Protein AF-A0A8J9STV0-F1 (afdb_monomer)

Radius of gyration: 32.81 Å; Cα contacts (8 Å, |Δi|>4): 288; chains: 1; bounding box: 83×74×105 Å

Organism: Phaeodactylum tricornutum (NCBI:txid2850)

Sequence (242 aa):
MVLWWWSVWAGTLVVDGARWILTLDAYDEECFLLRTPTTHSSRRRNPPQLVLTGDYGLIDDVSADPLLLYVTQGSDERVIYQTRGRPSDTFRLPVQLKEQYWLCIQNSSHGPEDHHLEEPEHEDGRTRRVGLAYRLEYDHNQHDNDDDDDNNNNHHRLPQEVQSHADEWRTQSGDIHDQFRNLQSHHEYLKVRESNHRALAEHNFSAVLIWTLAEAGVVLTVACAQILYLRRFLERQNSRMY

InterPro domains:
  IPR009038 GOLD domain [PF01105] (51-235)
  IPR009038 GOLD domain [SM01190] (19-235)
  IPR015720 Transmembrane emp24 domain-containing protein [PTHR22811] (16-234)

pLDDT: mean 80.66, std 15.7, range [37.66, 97.75]

Secondary structure (DSSP, 8-state):
-----------------EEEEEEEPTT-EEEEEEE--SS-S---SSPPPEEEEEEEEE-SSS--TTEEEEEEETTTTEEEEEEES-SEEEEEEEE-TT-EEEEEEEESS--TT-TTS-----TT---EEEEEEEEEEE-TTS----------TTS----HHHHHHHHHHHHHHHHHHHHHHHHHHHHHHHHHHHHHHHHHHHHHHHHHHHHHHHHHHHHHHHHHHHHHHHHHHHHHHHTT--

Structure (mmCIF, N/CA/C/O backbone):
data_AF-A0A8J9STV0-F1
#
_entry.id   AF-A0A8J9STV0-F1
#
loop_
_atom_site.group_PDB
_atom_site.id
_atom_site.type_symbol
_atom_site.label_atom_id
_atom_site.label_alt_id
_atom_site.label_comp_id
_atom_site.label_asym_id
_atom_site.label_entity_id
_atom_site.label_seq_id
_atom_site.pdbx_PDB_ins_code
_atom_site.Cartn_x
_atom_site.Cartn_y
_atom_site.Cartn_z
_atom_site.occupancy
_atom_site.B_iso_or_equiv
_atom_site.auth_seq_id
_atom_site.auth_comp_id
_atom_site.auth_asym_id
_atom_site.auth_atom_id
_atom_site.pdbx_PDB_model_num
ATOM 1 N N . MET A 1 1 ? -7.351 45.890 -29.749 1.00 37.72 1 MET A N 1
ATOM 2 C CA . MET A 1 1 ? -7.223 45.177 -28.460 1.00 37.72 1 MET A CA 1
ATOM 3 C C . MET A 1 1 ? -7.091 43.698 -28.769 1.00 37.72 1 MET A C 1
ATOM 5 O O . MET A 1 1 ? -8.071 43.091 -29.171 1.00 37.72 1 MET A O 1
ATOM 9 N N . VAL A 1 2 ? -5.874 43.159 -28.699 1.00 37.84 2 VAL A N 1
ATOM 10 C CA . VAL A 1 2 ? -5.585 41.741 -28.964 1.00 37.84 2 VAL A CA 1
ATOM 11 C C . VAL A 1 2 ? -5.320 41.093 -27.611 1.00 37.84 2 VAL A C 1
ATOM 13 O O . VAL A 1 2 ? -4.316 41.396 -26.972 1.00 37.84 2 VAL A O 1
ATOM 16 N N . LEU A 1 3 ? -6.264 40.280 -27.142 1.00 37.66 3 LEU A N 1
ATOM 17 C CA . LEU A 1 3 ? -6.127 39.495 -25.918 1.00 37.66 3 LEU A CA 1
ATOM 18 C C . LEU A 1 3 ? -5.347 38.223 -26.256 1.00 37.66 3 LEU A C 1
ATOM 20 O O . LEU A 1 3 ? -5.840 37.361 -26.979 1.00 37.66 3 LEU A O 1
ATOM 24 N N . TRP A 1 4 ? -4.119 38.130 -25.754 1.00 45.69 4 TRP A N 1
ATOM 25 C CA . TRP A 1 4 ? -3.310 36.918 -25.813 1.00 45.69 4 TRP A CA 1
ATOM 26 C C . TRP A 1 4 ? -3.785 35.949 -24.730 1.00 45.69 4 TRP A C 1
ATOM 28 O O . TRP A 1 4 ? -3.585 36.193 -23.541 1.00 45.69 4 TRP A O 1
ATOM 38 N N . TRP A 1 5 ? -4.412 34.849 -25.139 1.00 47.12 5 TRP A N 1
ATOM 39 C CA . TRP A 1 5 ? -4.598 33.682 -24.283 1.00 47.12 5 TRP A CA 1
ATOM 40 C C . TRP A 1 5 ? -3.243 33.001 -24.084 1.00 47.12 5 TRP A C 1
ATOM 42 O O . TRP A 1 5 ? -2.645 32.503 -25.035 1.00 47.12 5 TRP A O 1
ATOM 52 N N . TRP A 1 6 ? -2.750 32.998 -22.850 1.00 47.16 6 TRP A N 1
ATOM 53 C CA . TRP A 1 6 ? -1.624 32.158 -22.463 1.00 47.16 6 TRP A CA 1
ATOM 54 C C . TRP A 1 6 ? -2.140 30.741 -22.236 1.00 47.16 6 TRP A C 1
ATOM 56 O O . TRP A 1 6 ? -2.863 30.472 -21.279 1.00 47.16 6 TRP A O 1
ATOM 66 N N . SER A 1 7 ? -1.771 29.838 -23.137 1.00 46.44 7 SER A N 1
ATOM 67 C CA . SER A 1 7 ? -1.935 28.401 -22.963 1.00 46.44 7 SER A CA 1
ATOM 68 C C . SER A 1 7 ? -1.075 27.953 -21.782 1.00 46.44 7 SER A C 1
ATOM 70 O O . SER A 1 7 ? 0.154 27.964 -21.857 1.00 46.44 7 SER A O 1
ATOM 72 N N . VAL A 1 8 ? -1.720 27.570 -20.681 1.00 49.31 8 VAL A N 1
ATOM 73 C CA . VAL A 1 8 ? -1.070 26.846 -19.588 1.00 49.31 8 VAL A CA 1
ATOM 74 C C . VAL A 1 8 ? -0.641 25.496 -20.151 1.00 49.31 8 VAL A C 1
ATOM 76 O O . VAL A 1 8 ? -1.477 24.665 -20.504 1.00 49.31 8 VAL A O 1
ATOM 79 N N . TRP A 1 9 ? 0.669 25.294 -20.278 1.00 46.44 9 TRP A N 1
ATOM 80 C CA . TRP A 1 9 ? 1.240 23.978 -20.517 1.00 46.44 9 TRP A CA 1
ATOM 81 C C . TRP A 1 9 ? 0.894 23.103 -19.313 1.00 46.44 9 TRP A C 1
ATOM 83 O O . TRP A 1 9 ? 1.463 23.264 -18.234 1.00 46.44 9 TRP A O 1
ATOM 93 N N . ALA A 1 10 ? -0.069 22.199 -19.489 1.00 41.50 10 ALA A N 1
ATOM 94 C CA . ALA A 1 10 ? -0.252 21.074 -18.592 1.00 41.50 10 ALA A CA 1
ATOM 95 C C . ALA A 1 10 ? 1.004 20.208 -18.718 1.00 41.50 10 ALA A C 1
ATOM 97 O O . ALA A 1 10 ? 1.141 19.422 -19.654 1.00 41.50 10 ALA A O 1
ATOM 98 N N . GLY A 1 11 ? 1.965 20.429 -17.822 1.00 39.66 11 GLY A N 1
ATOM 99 C CA . GLY A 1 11 ? 3.086 19.524 -17.653 1.00 39.66 11 GLY A CA 1
ATOM 100 C C . GLY A 1 11 ? 2.515 18.152 -17.338 1.00 39.66 11 GLY A C 1
ATOM 101 O O . GLY A 1 11 ? 1.838 17.979 -16.325 1.00 39.66 11 GLY A O 1
ATOM 102 N N . THR A 1 12 ? 2.736 17.197 -18.236 1.00 39.62 12 THR A N 1
ATOM 103 C CA . THR A 1 12 ? 2.463 15.789 -17.989 1.00 39.62 12 THR A CA 1
ATOM 104 C C . THR A 1 12 ? 3.243 15.414 -16.737 1.00 39.62 12 THR A C 1
ATOM 106 O O . THR A 1 12 ? 4.471 15.347 -16.767 1.00 39.62 12 THR A O 1
ATOM 109 N N . LEU A 1 13 ? 2.543 15.249 -15.614 1.00 38.69 13 LEU A N 1
ATOM 110 C CA . LEU A 1 13 ? 3.106 14.622 -14.428 1.00 38.69 13 LEU A CA 1
ATOM 111 C C . LEU A 1 13 ? 3.565 13.236 -14.873 1.00 38.69 13 LEU A C 1
ATOM 113 O O . LEU A 1 13 ? 2.746 12.367 -15.171 1.00 38.69 13 LEU A O 1
ATOM 117 N N . VAL A 1 14 ? 4.877 13.060 -15.000 1.00 42.38 14 VAL A N 1
ATOM 118 C CA . VAL A 1 14 ? 5.476 11.740 -15.155 1.00 42.38 14 VAL A CA 1
ATOM 119 C C . VAL A 1 14 ? 5.191 11.031 -13.837 1.00 42.38 14 VAL A C 1
ATOM 121 O O . VAL A 1 14 ? 5.769 11.369 -12.807 1.00 42.38 14 VAL A O 1
ATOM 124 N N . VAL A 1 15 ? 4.203 10.136 -13.849 1.00 49.69 15 VAL A N 1
ATOM 125 C CA . VAL A 1 15 ? 3.860 9.312 -12.691 1.00 49.69 15 VAL A CA 1
ATOM 126 C C . VAL A 1 15 ? 5.010 8.337 -12.501 1.00 49.69 15 VAL A C 1
ATOM 128 O O . VAL A 1 15 ? 5.152 7.353 -13.222 1.00 49.69 15 VAL A O 1
ATOM 131 N N . ASP A 1 16 ? 5.870 8.677 -11.555 1.00 63.25 16 ASP A N 1
ATOM 132 C CA . ASP A 1 16 ? 7.066 7.939 -11.192 1.00 63.25 16 ASP A CA 1
ATOM 133 C C . ASP A 1 16 ? 6.642 6.741 -10.305 1.00 63.25 16 ASP A C 1
ATOM 135 O O . ASP A 1 16 ? 6.993 6.673 -9.139 1.00 63.25 16 ASP A O 1
ATOM 139 N N . GLY A 1 17 ? 5.807 5.826 -10.810 1.00 75.31 17 GLY A N 1
ATOM 140 C CA . GLY A 1 17 ? 5.300 4.652 -10.070 1.00 75.31 17 GLY A CA 1
ATOM 141 C C . GLY A 1 17 ? 3.877 4.764 -9.522 1.00 75.31 17 GLY A C 1
ATOM 142 O O . GLY A 1 17 ? 3.342 5.856 -9.334 1.00 75.31 17 GLY A O 1
ATOM 143 N N . ALA A 1 18 ? 3.248 3.610 -9.291 1.00 86.12 18 ALA A N 1
ATOM 144 C CA . ALA A 1 18 ? 1.862 3.495 -8.846 1.00 86.12 18 ALA A CA 1
ATOM 145 C C . ALA A 1 18 ? 1.790 2.865 -7.454 1.00 86.12 18 ALA A C 1
ATOM 147 O O . ALA A 1 18 ? 2.572 1.975 -7.119 1.00 86.12 18 ALA A O 1
ATOM 148 N N . ARG A 1 19 ? 0.858 3.356 -6.634 1.00 89.44 19 ARG A N 1
ATOM 149 C CA . ARG A 1 19 ? 0.713 2.965 -5.230 1.00 89.44 19 ARG A CA 1
ATOM 150 C C . ARG A 1 19 ? -0.761 2.807 -4.903 1.00 89.44 19 ARG A C 1
ATOM 152 O O . ARG A 1 19 ? -1.558 3.688 -5.219 1.00 89.44 19 ARG A O 1
ATOM 159 N N . TRP A 1 20 ? -1.096 1.699 -4.263 1.00 90.56 20 TRP A N 1
ATOM 160 C CA . TRP A 1 20 ? -2.460 1.257 -4.028 1.00 90.56 20 TRP A CA 1
ATOM 161 C C . TRP A 1 20 ? -2.617 0.745 -2.601 1.00 90.56 20 TRP A C 1
ATOM 163 O O . TRP A 1 20 ? -1.684 0.203 -2.008 1.00 90.56 20 TRP A O 1
ATOM 173 N N . ILE A 1 21 ? -3.814 0.934 -2.056 1.00 92.06 21 ILE A N 1
ATOM 174 C CA . ILE A 1 21 ? -4.268 0.296 -0.822 1.00 92.06 21 ILE A CA 1
A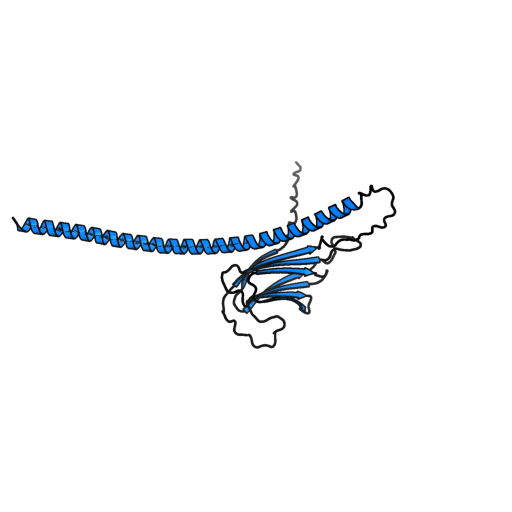TOM 175 C C . ILE A 1 21 ? -5.489 -0.522 -1.217 1.00 92.06 21 ILE A C 1
ATOM 177 O O . ILE A 1 21 ? -6.496 0.050 -1.633 1.00 92.06 21 ILE A O 1
ATOM 181 N N . LEU A 1 22 ? -5.371 -1.838 -1.109 1.00 92.56 22 LEU A N 1
ATOM 182 C CA . LEU A 1 22 ? -6.372 -2.802 -1.548 1.00 92.56 22 LEU A CA 1
ATOM 183 C C . LEU A 1 22 ? -7.002 -3.476 -0.334 1.00 92.56 22 LEU A C 1
ATOM 185 O O . LEU A 1 22 ? -6.354 -3.648 0.700 1.00 92.56 22 LEU A O 1
ATOM 189 N N . THR A 1 23 ? -8.270 -3.839 -0.462 1.00 94.00 23 THR A N 1
ATOM 190 C CA . THR A 1 23 ? -9.031 -4.635 0.506 1.00 94.00 23 THR A CA 1
ATOM 191 C C . THR A 1 23 ? -9.381 -5.943 -0.185 1.00 94.00 23 THR A C 1
ATOM 193 O O . THR A 1 23 ? -10.239 -5.933 -1.058 1.00 94.00 23 THR A O 1
ATOM 196 N N . LEU A 1 24 ? -8.695 -7.026 0.171 1.00 92.62 24 LEU A N 1
ATOM 197 C CA . LEU A 1 24 ? -8.900 -8.345 -0.422 1.00 92.62 24 LEU A CA 1
ATOM 198 C C . LEU A 1 24 ? -9.771 -9.182 0.504 1.00 92.62 24 LEU A C 1
ATOM 200 O O . LEU A 1 24 ? -9.359 -9.487 1.630 1.00 92.62 24 LEU A O 1
ATOM 204 N N . ASP A 1 25 ? -10.956 -9.561 0.041 1.00 91.56 25 ASP A N 1
ATOM 205 C CA . ASP A 1 25 ? -11.796 -10.524 0.749 1.00 91.56 25 ASP A CA 1
ATOM 206 C C . ASP A 1 25 ? -11.212 -11.939 0.651 1.00 91.56 25 ASP A C 1
ATOM 208 O O . ASP A 1 25 ? -10.219 -12.180 -0.036 1.00 91.56 25 ASP A O 1
ATOM 212 N N . ALA A 1 26 ? -11.739 -12.881 1.433 1.00 87.81 26 ALA A N 1
ATOM 213 C CA . ALA A 1 26 ? -11.263 -14.263 1.377 1.00 87.81 26 ALA A CA 1
ATOM 214 C C . ALA A 1 26 ? -11.489 -14.839 -0.031 1.00 87.81 26 ALA A C 1
ATOM 216 O O . ALA A 1 26 ? -12.586 -14.695 -0.569 1.00 87.81 26 ALA A O 1
ATOM 217 N N . TYR A 1 27 ? -10.471 -15.505 -0.585 1.00 86.31 27 TYR A N 1
ATOM 218 C CA . TYR A 1 27 ? -10.430 -16.043 -1.956 1.00 86.31 27 TYR A CA 1
ATOM 219 C C . TYR A 1 27 ? -10.407 -15.005 -3.083 1.00 86.31 27 TYR A C 1
ATOM 221 O O . TYR A 1 27 ? -10.373 -15.389 -4.250 1.00 86.31 27 TYR A O 1
ATOM 229 N N . ASP A 1 28 ? -10.393 -13.715 -2.756 1.00 89.94 28 ASP A N 1
ATOM 230 C CA . ASP A 1 28 ? -10.392 -12.655 -3.756 1.00 89.94 28 ASP A CA 1
ATOM 231 C C . ASP A 1 28 ? -8.980 -12.402 -4.305 1.00 89.94 28 ASP A C 1
ATOM 233 O O . ASP A 1 28 ? -7.976 -12.574 -3.596 1.00 89.94 28 ASP A O 1
ATOM 237 N N . GLU A 1 29 ? -8.905 -11.983 -5.566 1.00 90.94 29 GLU A N 1
ATOM 238 C CA . GLU A 1 29 ? -7.656 -11.609 -6.229 1.00 90.94 29 GLU A CA 1
ATOM 239 C C . GLU A 1 29 ? -7.780 -10.279 -6.969 1.00 90.94 29 GLU A C 1
ATOM 241 O O . GLU A 1 29 ? -8.780 -9.985 -7.618 1.00 90.94 29 GLU A O 1
ATOM 246 N N . GLU A 1 30 ? -6.719 -9.481 -6.900 1.00 93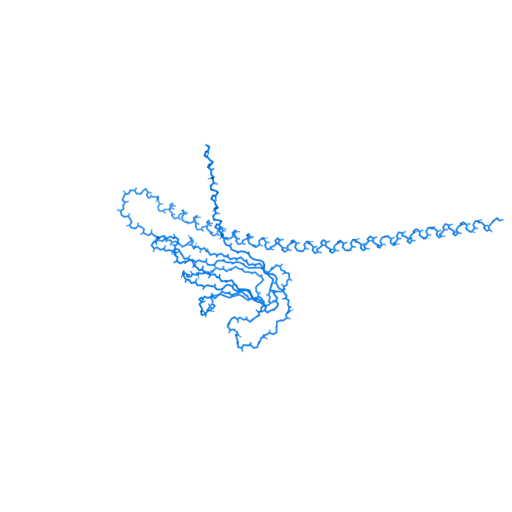.94 30 GLU A N 1
ATOM 247 C CA . GLU A 1 30 ? -6.613 -8.209 -7.604 1.00 93.94 30 GLU A CA 1
ATOM 248 C C . GLU A 1 30 ? -5.380 -8.222 -8.501 1.00 93.94 30 GLU A C 1
ATOM 250 O O . GLU A 1 30 ? -4.255 -8.451 -8.043 1.00 93.94 30 GLU A O 1
ATOM 255 N N . CYS A 1 31 ? -5.587 -7.948 -9.789 1.00 93.38 31 CYS A N 1
ATOM 256 C CA . CYS A 1 31 ? -4.559 -8.040 -10.819 1.00 93.38 31 CYS A CA 1
ATOM 257 C C . CYS A 1 31 ? -4.390 -6.725 -11.582 1.00 93.38 31 CYS A C 1
ATOM 259 O O . CYS A 1 31 ? -5.341 -6.124 -12.083 1.00 93.38 31 CYS A O 1
ATOM 261 N N . PHE A 1 32 ? -3.137 -6.319 -11.761 1.00 93.56 32 PHE A N 1
ATOM 262 C CA . PHE A 1 32 ? -2.750 -5.141 -12.525 1.00 93.56 32 PHE A CA 1
ATOM 263 C C . PHE A 1 32 ? -2.068 -5.556 -13.823 1.00 93.56 32 PHE A C 1
ATOM 265 O O . PHE A 1 32 ? -1.078 -6.284 -13.808 1.00 93.56 32 PHE A O 1
ATOM 272 N N .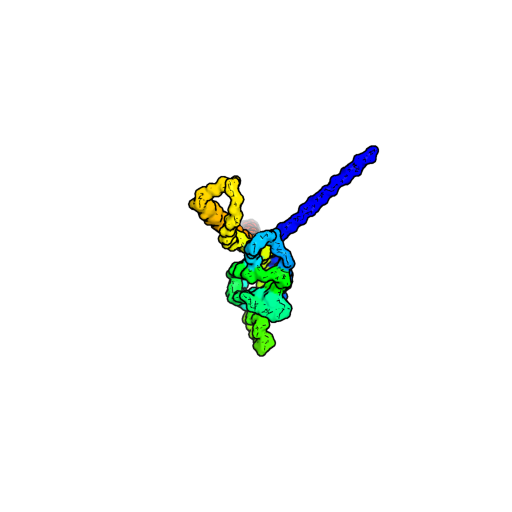 LEU A 1 33 ? -2.558 -5.033 -14.948 1.00 92.94 33 LEU A N 1
ATOM 273 C CA . LEU A 1 33 ? -1.909 -5.195 -16.246 1.00 92.94 33 LEU A CA 1
ATOM 274 C C . LEU A 1 33 ? -0.826 -4.129 -16.434 1.00 92.94 33 LEU A C 1
ATOM 276 O O . LEU A 1 33 ? -1.120 -2.939 -16.575 1.00 92.94 33 LEU A O 1
ATOM 280 N N . LEU A 1 34 ? 0.426 -4.563 -16.520 1.00 91.81 34 LEU A N 1
ATOM 281 C CA . LEU A 1 34 ? 1.565 -3.726 -16.867 1.00 91.81 34 LEU A CA 1
ATOM 282 C C . LEU A 1 34 ? 1.940 -3.949 -18.328 1.00 91.81 34 LEU A C 1
ATOM 284 O O . LEU A 1 34 ? 2.182 -5.071 -18.767 1.00 91.81 34 LEU A O 1
ATOM 288 N N . ARG A 1 35 ? 2.029 -2.859 -19.090 1.00 90.88 35 ARG A N 1
ATOM 289 C CA . ARG A 1 35 ? 2.534 -2.882 -20.466 1.00 90.88 35 ARG A CA 1
ATOM 290 C C . ARG A 1 35 ? 3.882 -2.196 -20.504 1.00 90.88 35 ARG A C 1
ATOM 292 O O . ARG A 1 35 ? 3.981 -1.026 -20.130 1.00 90.88 35 ARG A O 1
ATOM 299 N N . THR A 1 36 ? 4.909 -2.907 -20.955 1.00 89.69 36 THR A N 1
ATOM 300 C CA . THR A 1 36 ? 6.237 -2.311 -21.070 1.00 89.69 36 THR A CA 1
ATOM 301 C C . THR A 1 36 ? 6.321 -1.411 -22.306 1.00 89.69 36 THR A C 1
ATOM 303 O O . THR A 1 36 ? 5.630 -1.640 -23.307 1.00 89.69 36 THR A O 1
ATOM 306 N N . PRO A 1 37 ? 7.133 -0.340 -22.257 1.00 86.19 37 PRO A N 1
ATOM 307 C CA . PRO A 1 37 ? 7.288 0.563 -23.385 1.00 86.19 37 PRO A CA 1
ATOM 308 C C . PRO A 1 37 ? 7.811 -0.178 -24.620 1.00 86.19 37 PRO A C 1
ATOM 310 O O . PRO A 1 37 ? 8.607 -1.114 -24.541 1.00 86.19 37 PRO A O 1
ATOM 313 N N . THR A 1 38 ? 7.367 0.261 -25.797 1.00 81.88 38 THR A N 1
ATOM 314 C CA . THR A 1 38 ? 7.743 -0.366 -27.072 1.00 81.88 38 THR A CA 1
ATOM 315 C C . THR A 1 38 ? 9.107 0.077 -27.586 1.00 81.88 38 THR A C 1
ATOM 317 O O . THR A 1 38 ? 9.685 -0.570 -28.461 1.00 81.88 38 THR A O 1
ATOM 320 N N . THR A 1 39 ? 9.592 1.213 -27.094 1.00 75.88 39 THR A N 1
ATOM 321 C CA . THR A 1 39 ? 10.840 1.841 -27.513 1.00 75.88 39 THR A CA 1
ATOM 322 C C . THR A 1 39 ? 11.711 2.078 -26.303 1.00 75.88 39 THR A C 1
ATOM 324 O O . THR A 1 39 ? 11.244 2.601 -25.291 1.00 75.88 39 THR A O 1
ATOM 327 N N . HIS A 1 40 ? 12.987 1.755 -26.451 1.00 72.25 40 HIS A N 1
ATOM 328 C CA . HIS A 1 40 ? 13.984 2.139 -25.478 1.00 72.25 40 HIS A CA 1
ATOM 329 C C . HIS A 1 40 ? 14.126 3.672 -25.471 1.00 72.25 40 HIS A C 1
ATOM 331 O O . HIS A 1 40 ? 14.167 4.291 -26.536 1.00 72.25 40 HIS A O 1
ATOM 337 N N . SER A 1 41 ? 14.162 4.298 -24.291 1.00 65.94 41 SER A N 1
ATOM 338 C CA . SER A 1 41 ? 14.297 5.763 -24.183 1.00 65.94 41 SER A CA 1
ATOM 339 C C . SER A 1 41 ? 15.673 6.253 -24.655 1.00 65.94 41 SER A C 1
ATOM 341 O O . SER A 1 41 ? 15.807 7.362 -25.167 1.00 65.94 41 SER A O 1
ATOM 343 N N . SER A 1 42 ? 16.690 5.402 -24.519 1.00 61.75 42 SER A N 1
ATOM 344 C CA . SER A 1 42 ? 18.070 5.664 -24.921 1.00 61.75 42 SER A CA 1
ATOM 345 C C . SER A 1 42 ? 18.390 5.052 -26.287 1.00 61.75 42 SER A C 1
ATOM 347 O O . SER A 1 42 ? 18.090 3.885 -26.536 1.00 61.75 42 SER A O 1
ATOM 349 N N . ARG A 1 43 ? 19.055 5.832 -27.147 1.00 62.22 43 ARG A N 1
ATOM 350 C CA . ARG A 1 43 ? 19.604 5.413 -28.449 1.00 62.22 43 ARG A CA 1
ATOM 351 C C . ARG A 1 43 ? 21.057 4.920 -28.320 1.00 62.22 43 ARG A C 1
ATOM 353 O O . ARG A 1 43 ? 21.858 5.147 -29.223 1.00 62.22 43 ARG A O 1
ATOM 360 N N . ARG A 1 44 ? 21.413 4.334 -27.173 1.00 65.06 44 ARG A N 1
ATOM 361 C CA . ARG A 1 44 ? 22.742 3.754 -26.923 1.00 65.06 44 ARG A CA 1
ATOM 362 C C . ARG A 1 44 ? 22.916 2.413 -27.630 1.00 65.06 44 ARG A C 1
ATOM 364 O O . ARG A 1 44 ? 21.936 1.754 -27.978 1.00 65.06 44 ARG A O 1
ATOM 371 N N . ARG A 1 45 ? 24.182 2.033 -27.838 1.00 60.16 45 ARG A N 1
ATOM 372 C CA . ARG A 1 45 ? 24.586 0.745 -28.420 1.00 60.16 45 ARG A CA 1
ATOM 373 C C . ARG A 1 45 ? 24.181 -0.424 -27.510 1.00 60.16 45 ARG A C 1
ATOM 375 O O . ARG A 1 45 ? 23.694 -1.422 -28.032 1.00 60.16 45 ARG A O 1
ATOM 382 N N . ASN A 1 46 ? 24.277 -0.239 -26.191 1.00 66.31 46 ASN A N 1
ATOM 383 C CA . ASN A 1 46 ? 23.702 -1.113 -25.172 1.00 66.31 46 ASN A CA 1
ATOM 384 C C . ASN A 1 46 ? 22.571 -0.375 -24.432 1.00 66.31 46 ASN A C 1
ATOM 386 O O . ASN A 1 46 ? 22.812 0.610 -23.736 1.00 66.31 46 ASN A O 1
ATOM 390 N N . PRO A 1 47 ? 21.303 -0.761 -24.640 1.00 70.38 47 PRO A N 1
ATOM 391 C CA . PRO A 1 47 ? 20.199 -0.206 -23.871 1.00 70.38 47 PRO A CA 1
ATOM 392 C C . PRO A 1 47 ? 20.175 -0.789 -22.441 1.00 70.38 47 PRO A C 1
ATOM 394 O O . PRO A 1 47 ? 20.253 -2.013 -22.314 1.00 70.38 47 PRO A O 1
ATOM 397 N N . PRO A 1 48 ? 20.024 0.025 -21.374 1.00 76.12 48 PRO A N 1
ATOM 398 C CA . PRO A 1 48 ? 19.800 -0.477 -20.019 1.00 76.12 48 PRO A CA 1
ATOM 399 C C . PRO A 1 48 ? 18.591 -1.416 -19.930 1.00 76.12 48 PRO A C 1
ATOM 401 O O . PRO A 1 48 ? 17.569 -1.232 -20.596 1.00 76.12 48 PRO A O 1
ATOM 404 N N . GLN A 1 49 ? 18.702 -2.435 -19.080 1.00 83.88 49 GLN A N 1
ATOM 405 C CA . GLN A 1 49 ? 17.631 -3.400 -18.871 1.00 83.88 49 GLN A CA 1
ATOM 406 C C . GLN A 1 49 ? 16.448 -2.743 -18.155 1.00 83.88 49 GLN A C 1
ATOM 408 O O . GLN A 1 49 ? 16.629 -1.961 -17.230 1.00 83.88 49 GLN A O 1
ATOM 413 N N . LEU A 1 50 ? 15.219 -3.053 -18.565 1.00 88.00 50 LEU A N 1
ATOM 414 C CA . LEU A 1 50 ? 14.032 -2.593 -17.851 1.00 88.00 50 LEU A CA 1
ATOM 415 C C . LEU A 1 50 ? 13.778 -3.512 -16.650 1.00 88.00 50 LEU A C 1
ATOM 417 O O . LEU A 1 50 ? 13.792 -4.735 -16.789 1.00 88.00 50 LEU A O 1
ATOM 421 N N . VAL A 1 51 ? 13.537 -2.932 -15.481 1.00 90.00 51 VAL A N 1
ATOM 422 C CA . VAL A 1 51 ? 13.314 -3.644 -14.222 1.00 90.00 51 VAL A CA 1
ATOM 423 C C . VAL A 1 51 ? 11.984 -3.197 -13.624 1.00 90.00 51 VAL A C 1
ATOM 425 O O . VAL A 1 51 ? 11.681 -2.008 -13.512 1.00 90.00 51 VAL A O 1
ATOM 428 N N . LEU A 1 52 ? 11.168 -4.179 -13.257 1.00 92.44 52 LEU A N 1
ATOM 429 C CA . LEU A 1 52 ? 9.976 -4.001 -12.448 1.00 92.44 52 LEU A CA 1
ATOM 430 C C . LEU A 1 52 ? 10.378 -4.141 -10.981 1.00 92.44 52 LEU A C 1
ATOM 432 O O . LEU A 1 52 ? 10.766 -5.223 -10.537 1.00 92.44 52 LEU A O 1
ATOM 436 N N . THR A 1 53 ? 10.267 -3.048 -10.240 1.00 91.50 53 THR A N 1
ATOM 437 C CA . THR A 1 53 ? 10.507 -3.013 -8.797 1.00 91.50 53 THR A CA 1
ATOM 438 C C . THR A 1 53 ? 9.188 -2.764 -8.094 1.00 91.50 53 THR A C 1
ATOM 440 O O . THR A 1 53 ? 8.403 -1.920 -8.525 1.00 91.50 53 THR A O 1
ATOM 443 N N . GLY A 1 54 ? 8.938 -3.464 -7.000 1.00 91.31 54 GLY A N 1
ATOM 444 C CA . GLY A 1 54 ? 7.772 -3.204 -6.179 1.00 91.31 54 GLY A CA 1
ATOM 445 C C . GLY A 1 54 ? 7.940 -3.699 -4.761 1.00 91.31 54 GLY A C 1
ATOM 446 O O . GLY A 1 54 ? 8.815 -4.508 -4.454 1.00 91.31 54 GLY A O 1
ATOM 447 N N . ASP A 1 55 ? 7.090 -3.184 -3.897 1.00 92.38 55 ASP A N 1
ATOM 448 C CA . ASP A 1 55 ? 7.005 -3.549 -2.501 1.00 92.38 55 ASP A CA 1
ATOM 449 C C . ASP A 1 55 ? 5.537 -3.715 -2.115 1.00 92.38 55 ASP A C 1
ATOM 451 O O . ASP A 1 55 ? 4.641 -3.068 -2.667 1.00 92.38 55 ASP A O 1
ATOM 455 N N . TYR A 1 56 ? 5.280 -4.643 -1.201 1.00 92.81 56 TYR A N 1
ATOM 456 C CA . TYR A 1 56 ? 3.955 -4.822 -0.635 1.00 92.81 56 TYR A CA 1
ATOM 457 C C . TYR A 1 56 ? 4.045 -5.045 0.867 1.00 92.81 56 TYR A C 1
ATOM 459 O O . TYR A 1 56 ? 5.055 -5.521 1.393 1.00 92.81 56 TYR A O 1
ATOM 467 N N . GLY A 1 57 ? 2.972 -4.694 1.566 1.00 91.75 57 GLY A N 1
ATOM 468 C CA . GLY A 1 57 ? 2.890 -4.845 3.009 1.00 91.75 57 GLY A CA 1
ATOM 469 C C . GLY A 1 57 ? 1.457 -4.916 3.506 1.00 91.75 57 GLY A C 1
ATOM 470 O O . GLY A 1 57 ? 0.600 -4.129 3.102 1.00 91.75 57 GLY A O 1
ATOM 471 N N . LEU A 1 58 ? 1.205 -5.852 4.411 1.00 92.00 58 LEU A N 1
ATOM 472 C CA . LEU A 1 58 ? -0.050 -5.976 5.129 1.00 92.00 58 LEU A CA 1
ATOM 473 C C . LEU A 1 58 ? -0.216 -4.780 6.078 1.00 92.00 58 LEU A C 1
ATOM 475 O O . LEU A 1 58 ? 0.685 -4.439 6.847 1.00 92.00 58 LEU A O 1
ATOM 479 N N . ILE A 1 59 ? -1.369 -4.123 5.994 1.00 90.75 59 ILE A N 1
ATOM 480 C CA . ILE A 1 59 ? -1.698 -2.935 6.793 1.00 90.75 59 ILE A CA 1
ATOM 481 C C . ILE A 1 59 ? -2.378 -3.336 8.103 1.00 90.75 59 ILE A C 1
ATOM 483 O O . ILE A 1 59 ? -2.206 -2.656 9.113 1.00 90.75 59 ILE A O 1
ATOM 487 N N . ASP A 1 60 ? -3.147 -4.421 8.088 1.00 87.12 60 ASP A N 1
ATOM 488 C CA . ASP A 1 60 ? -3.855 -4.915 9.265 1.00 87.12 60 ASP A CA 1
ATOM 489 C C . ASP A 1 60 ? -2.990 -5.910 10.058 1.00 87.12 60 ASP A C 1
ATOM 491 O O . ASP A 1 60 ? -2.146 -6.604 9.497 1.00 87.12 60 ASP A O 1
ATOM 495 N N . ASP A 1 61 ? -3.244 -6.050 11.361 1.00 83.06 61 ASP A N 1
ATOM 496 C CA . ASP A 1 61 ? -2.554 -7.014 12.240 1.00 83.06 61 ASP A CA 1
ATOM 497 C C . ASP A 1 61 ? -3.112 -8.454 12.104 1.00 83.06 61 ASP A C 1
ATOM 499 O O . ASP A 1 61 ? -3.266 -9.191 13.081 1.00 83.06 61 ASP A O 1
ATOM 503 N N . VAL A 1 62 ? -3.476 -8.856 10.885 1.00 86.19 62 VAL A N 1
ATOM 504 C CA . VAL A 1 62 ? -3.960 -10.211 10.568 1.00 86.19 62 VAL A CA 1
ATOM 505 C C . VAL A 1 62 ? -2.771 -11.098 10.173 1.00 86.19 62 VAL A C 1
ATOM 507 O O . VAL A 1 62 ? -1.708 -10.598 9.815 1.00 86.19 62 VAL A O 1
ATOM 510 N N . SER A 1 63 ? -2.917 -12.425 10.254 1.00 88.12 63 SER A N 1
ATOM 511 C CA . SER A 1 63 ? -1.900 -13.338 9.720 1.00 88.12 63 SER A CA 1
ATOM 512 C C . SER A 1 63 ? -1.688 -13.092 8.226 1.00 88.12 63 SER A C 1
ATOM 514 O O . SER A 1 63 ? -2.647 -12.876 7.480 1.00 88.12 63 SER A O 1
ATOM 516 N N . ALA A 1 64 ? -0.433 -13.146 7.787 1.00 87.19 64 ALA A N 1
ATOM 517 C CA . ALA A 1 64 ? -0.090 -13.013 6.380 1.00 87.19 64 ALA A CA 1
ATOM 518 C C . ALA A 1 64 ? -0.479 -14.244 5.564 1.00 87.19 64 ALA A C 1
ATOM 520 O O . ALA A 1 64 ? -0.720 -14.106 4.379 1.00 87.19 64 ALA A O 1
ATOM 521 N N . ASP A 1 65 ? -0.563 -15.429 6.160 1.00 87.75 65 ASP A N 1
ATOM 522 C CA . ASP A 1 65 ? -1.007 -16.635 5.458 1.00 87.75 65 ASP A CA 1
ATOM 523 C C . ASP A 1 65 ? -2.529 -16.598 5.233 1.00 87.75 65 ASP A C 1
ATOM 525 O O . ASP A 1 65 ? -3.231 -16.257 6.187 1.00 87.75 65 ASP A O 1
ATOM 529 N N . PRO A 1 66 ? -3.081 -16.933 4.046 1.00 86.88 66 PRO A N 1
ATOM 530 C CA . PRO A 1 66 ? -2.415 -17.343 2.809 1.00 86.88 66 PRO A CA 1
ATOM 531 C C . PRO A 1 66 ? -2.366 -16.207 1.762 1.00 86.88 66 PRO A C 1
ATOM 533 O O . PRO A 1 66 ? -3.003 -16.280 0.720 1.00 86.88 66 PRO A O 1
ATOM 536 N N . LEU A 1 67 ? -1.639 -15.122 2.021 1.00 90.44 67 LEU A N 1
ATOM 537 C CA . LEU A 1 67 ? -1.418 -14.063 1.034 1.00 90.44 67 LEU A CA 1
ATOM 538 C C . LEU A 1 67 ? -0.408 -14.546 -0.012 1.00 90.44 67 LEU A C 1
ATOM 540 O O . LEU A 1 67 ? 0.709 -14.956 0.328 1.00 90.44 67 LEU A O 1
ATOM 544 N N . LEU A 1 68 ? -0.798 -14.465 -1.279 1.00 91.50 68 LEU A N 1
ATOM 545 C CA . LEU A 1 68 ? 0.019 -14.816 -2.430 1.00 91.50 68 LEU A CA 1
ATOM 546 C C . LEU A 1 68 ? 0.190 -13.577 -3.310 1.00 91.50 68 LEU A C 1
ATOM 548 O O . LEU A 1 68 ? -0.785 -12.947 -3.706 1.00 91.50 68 LEU A O 1
ATOM 552 N N . LEU A 1 69 ? 1.431 -13.246 -3.654 1.00 93.50 69 LEU A N 1
ATOM 553 C CA . LEU A 1 69 ? 1.727 -12.271 -4.700 1.00 93.50 69 LEU A CA 1
ATOM 554 C C . LEU A 1 69 ? 2.523 -12.957 -5.796 1.00 93.50 69 LEU A C 1
ATOM 556 O O . LEU A 1 69 ? 3.500 -13.653 -5.517 1.00 93.50 69 LEU A O 1
ATOM 560 N N . TYR A 1 70 ? 2.108 -12.760 -7.040 1.00 93.25 70 TYR A N 1
ATOM 561 C CA . TYR A 1 70 ? 2.758 -13.363 -8.189 1.00 93.25 70 TYR A CA 1
ATOM 562 C C . TYR A 1 70 ? 2.777 -12.421 -9.389 1.00 93.25 70 TYR A C 1
ATOM 564 O O . TYR A 1 70 ? 1.951 -11.518 -9.528 1.00 93.25 70 TYR A O 1
ATOM 572 N N . VAL A 1 71 ? 3.769 -12.624 -10.253 1.00 94.38 71 VAL A N 1
ATOM 573 C CA . VAL A 1 71 ? 3.904 -11.905 -11.518 1.00 94.38 71 VAL A CA 1
ATOM 574 C C . VAL A 1 71 ? 3.944 -12.917 -12.645 1.00 94.38 71 VAL A C 1
ATOM 576 O O . VAL A 1 71 ? 4.746 -13.854 -12.596 1.00 94.38 71 VAL A O 1
ATOM 579 N N . THR A 1 72 ? 3.115 -12.719 -13.667 1.00 93.19 72 THR A N 1
ATOM 580 C CA . THR A 1 72 ? 3.105 -13.549 -14.876 1.00 93.19 72 THR A CA 1
ATOM 581 C C . THR A 1 72 ? 3.536 -12.751 -16.100 1.00 93.19 72 THR A C 1
ATOM 583 O O . THR A 1 72 ? 3.404 -11.526 -16.151 1.00 93.19 72 THR A O 1
ATOM 586 N N . GLN A 1 73 ? 4.099 -13.451 -17.083 1.00 93.31 73 GLN A N 1
ATOM 587 C CA . GLN A 1 73 ? 4.588 -12.886 -18.335 1.00 93.31 73 GLN A CA 1
ATOM 588 C C . GLN A 1 73 ? 3.739 -13.355 -19.523 1.00 93.31 73 GLN A C 1
ATOM 590 O O . GLN A 1 73 ? 3.529 -14.553 -19.712 1.00 93.31 73 GLN A O 1
ATOM 595 N N . GLY A 1 74 ? 3.370 -12.409 -20.388 1.00 86.06 74 GLY A N 1
ATOM 596 C CA . GLY A 1 74 ? 2.788 -12.675 -21.703 1.00 86.06 74 GLY A CA 1
ATOM 597 C C . GLY A 1 74 ? 1.301 -13.038 -21.679 1.00 86.06 74 GLY A C 1
ATOM 598 O O . GLY A 1 74 ? 0.588 -12.783 -20.713 1.00 86.06 74 GLY A O 1
ATOM 599 N N . SER A 1 75 ? 0.811 -13.582 -22.797 1.00 77.44 75 SER A N 1
ATOM 600 C CA . SER A 1 75 ? -0.529 -14.191 -22.907 1.00 77.44 75 SER A CA 1
ATOM 601 C C . SER A 1 75 ? -0.612 -15.573 -22.275 1.00 77.44 75 SER A C 1
ATOM 603 O O . SER A 1 75 ? -1.696 -16.014 -21.921 1.00 77.44 75 SER A O 1
ATOM 605 N N . ASP A 1 76 ? 0.530 -16.246 -22.161 1.00 79.19 76 ASP A N 1
ATOM 606 C CA . ASP A 1 76 ? 0.622 -17.633 -21.708 1.00 79.19 76 ASP A CA 1
ATOM 607 C C . ASP A 1 76 ? 0.682 -17.727 -20.172 1.00 79.19 76 ASP A C 1
ATOM 609 O O . ASP A 1 76 ? 0.919 -18.805 -19.635 1.00 79.19 76 ASP A O 1
ATOM 613 N N . GLU A 1 77 ? 0.527 -16.587 -19.482 1.00 82.75 77 GLU A N 1
ATOM 614 C CA . GLU A 1 77 ? 0.467 -16.444 -18.019 1.00 82.75 77 GLU A CA 1
ATOM 615 C C . GLU A 1 77 ? 1.578 -17.197 -17.278 1.00 82.75 77 GLU A C 1
ATOM 617 O O . GLU A 1 77 ? 1.412 -17.699 -16.168 1.00 82.75 77 GLU A O 1
ATOM 622 N N . ARG A 1 78 ? 2.777 -17.236 -17.867 1.00 89.44 78 ARG A N 1
ATOM 623 C CA . ARG A 1 78 ? 3.916 -17.912 -17.250 1.00 89.44 78 ARG A CA 1
ATOM 624 C C . ARG A 1 78 ? 4.340 -17.167 -15.989 1.00 89.44 78 ARG A C 1
ATOM 626 O O . ARG A 1 78 ? 4.786 -16.023 -16.081 1.00 89.44 78 ARG A O 1
ATOM 633 N N . VAL A 1 79 ? 4.286 -17.830 -14.838 1.00 90.75 79 VAL A N 1
ATOM 634 C CA . VAL A 1 79 ? 4.737 -17.270 -13.558 1.00 90.75 79 VAL A CA 1
ATOM 635 C C . VAL A 1 79 ? 6.251 -17.041 -13.593 1.00 90.75 79 VAL A C 1
ATOM 637 O O . VAL A 1 79 ? 7.034 -17.964 -13.819 1.00 90.75 79 VAL A O 1
ATOM 640 N N . ILE A 1 80 ? 6.671 -15.795 -13.378 1.00 92.31 80 ILE A N 1
ATOM 641 C CA . ILE A 1 80 ? 8.087 -15.398 -13.298 1.00 92.31 80 ILE A CA 1
ATOM 642 C C . ILE A 1 80 ? 8.528 -15.094 -11.866 1.00 92.31 80 ILE A C 1
ATOM 644 O O . ILE A 1 80 ? 9.717 -15.154 -11.559 1.00 92.31 80 ILE A O 1
ATOM 648 N N . TYR A 1 81 ? 7.579 -14.777 -10.988 1.00 92.38 81 TYR A N 1
ATOM 649 C CA . TYR A 1 81 ? 7.824 -14.503 -9.580 1.00 92.38 81 TYR A CA 1
ATOM 650 C C . TYR A 1 81 ? 6.602 -14.894 -8.762 1.00 92.38 81 TYR A C 1
ATOM 652 O O . TYR A 1 81 ? 5.478 -14.649 -9.193 1.00 92.38 81 TYR A O 1
ATOM 660 N N . GLN A 1 82 ? 6.827 -15.475 -7.586 1.00 92.31 82 GLN A N 1
ATOM 661 C CA . GLN A 1 82 ? 5.782 -15.750 -6.609 1.00 92.31 82 GLN A CA 1
ATOM 662 C C . GLN A 1 82 ? 6.338 -15.676 -5.188 1.00 92.31 82 GLN A C 1
ATOM 664 O O . GLN A 1 82 ? 7.483 -16.058 -4.933 1.00 92.31 82 GLN A O 1
ATOM 669 N N . THR A 1 83 ? 5.511 -15.230 -4.255 1.00 91.88 83 THR A N 1
ATOM 670 C CA . THR A 1 83 ? 5.814 -15.179 -2.825 1.00 91.88 83 THR A CA 1
ATOM 671 C C . THR A 1 83 ? 4.555 -15.525 -2.036 1.00 91.88 83 THR A C 1
ATOM 673 O O . THR A 1 83 ? 3.461 -15.092 -2.391 1.00 91.88 83 THR A O 1
ATOM 676 N N . ARG A 1 84 ? 4.701 -16.372 -1.012 1.00 89.81 84 ARG A N 1
ATOM 677 C CA . ARG A 1 84 ? 3.599 -16.966 -0.238 1.00 89.81 84 ARG A CA 1
ATOM 678 C C . ARG A 1 84 ? 3.798 -16.677 1.244 1.00 89.81 84 ARG A C 1
ATOM 680 O O . ARG A 1 84 ? 4.906 -16.865 1.752 1.00 89.81 84 ARG A O 1
ATOM 687 N N . GLY A 1 85 ? 2.738 -16.252 1.928 1.00 86.44 85 GLY A N 1
ATOM 688 C CA . GLY A 1 85 ? 2.703 -16.202 3.392 1.00 86.44 85 GLY A CA 1
ATOM 689 C C . GLY A 1 85 ? 3.581 -15.132 4.036 1.00 86.44 85 GLY A C 1
ATOM 690 O O . GLY A 1 85 ? 3.912 -15.192 5.221 1.00 86.44 85 GLY A O 1
ATOM 691 N N . ARG A 1 86 ? 4.031 -14.149 3.254 1.00 90.88 86 ARG A N 1
ATOM 692 C CA . ARG A 1 86 ? 4.888 -13.068 3.744 1.00 90.88 86 ARG A CA 1
ATOM 693 C C . ARG A 1 86 ? 4.030 -11.837 4.058 1.00 90.88 86 ARG A C 1
ATOM 695 O O . ARG A 1 86 ? 3.262 -11.412 3.201 1.00 90.88 86 ARG A O 1
ATOM 702 N N . PRO A 1 87 ? 4.159 -11.230 5.256 1.00 89.50 87 PRO A N 1
ATOM 703 C CA . PRO A 1 87 ? 3.408 -10.020 5.605 1.00 89.50 87 PRO A CA 1
ATOM 704 C C . PRO A 1 87 ? 3.870 -8.799 4.811 1.00 89.50 87 PRO A C 1
ATOM 706 O O . PRO A 1 87 ? 3.095 -7.876 4.598 1.00 89.50 87 PRO A O 1
ATOM 709 N N . SER A 1 88 ? 5.135 -8.769 4.401 1.00 90.69 88 SER A N 1
ATOM 710 C CA . SER A 1 88 ? 5.711 -7.715 3.574 1.00 90.69 88 SER A CA 1
ATOM 711 C C . SER A 1 88 ? 6.952 -8.239 2.870 1.00 90.69 88 SER A C 1
ATOM 713 O O . SER A 1 88 ? 7.717 -8.986 3.487 1.00 90.69 88 SER A O 1
ATOM 715 N N . ASP A 1 89 ? 7.181 -7.814 1.635 1.00 91.56 89 ASP A N 1
ATOM 716 C CA . ASP A 1 89 ? 8.383 -8.153 0.872 1.00 91.56 89 ASP A CA 1
ATOM 717 C C . ASP A 1 89 ? 8.643 -7.102 -0.221 1.00 91.56 89 ASP A C 1
ATOM 719 O O . ASP A 1 89 ? 7.778 -6.283 -0.548 1.00 91.56 89 ASP A O 1
ATOM 723 N N . THR A 1 90 ? 9.842 -7.125 -0.794 1.00 91.31 90 THR A N 1
ATOM 724 C CA . THR A 1 90 ? 10.228 -6.290 -1.936 1.00 91.31 90 THR A CA 1
ATOM 725 C C . THR A 1 90 ? 10.718 -7.187 -3.062 1.00 91.31 90 THR A C 1
ATOM 727 O O . THR A 1 90 ? 11.537 -8.077 -2.849 1.00 91.31 90 THR A O 1
ATOM 730 N N . PHE A 1 91 ? 10.273 -6.917 -4.285 1.00 91.12 91 PHE A N 1
ATOM 731 C CA . PHE A 1 91 ? 10.686 -7.650 -5.472 1.00 91.12 91 PHE A CA 1
ATOM 732 C C . PHE A 1 91 ? 11.331 -6.727 -6.502 1.00 91.12 91 PHE A C 1
ATOM 734 O O . PHE A 1 91 ? 10.965 -5.561 -6.655 1.00 91.12 91 PHE A O 1
ATOM 741 N N . ARG A 1 92 ? 12.317 -7.272 -7.214 1.00 91.69 92 ARG A N 1
ATOM 742 C CA . ARG A 1 92 ? 12.995 -6.642 -8.348 1.00 91.69 92 ARG A CA 1
ATOM 743 C C . ARG A 1 92 ? 13.158 -7.686 -9.433 1.00 91.69 92 ARG A C 1
ATOM 745 O O . ARG A 1 92 ? 13.806 -8.706 -9.210 1.00 91.69 92 ARG A O 1
ATOM 752 N N . LEU A 1 93 ? 12.530 -7.455 -10.577 1.00 92.50 93 LEU A N 1
ATOM 753 C CA . LEU A 1 93 ? 12.423 -8.438 -11.645 1.00 92.50 93 LEU A CA 1
ATOM 754 C C . LEU A 1 93 ? 12.786 -7.794 -12.981 1.00 92.50 93 LEU A C 1
ATOM 756 O O . LEU A 1 93 ? 12.192 -6.778 -13.344 1.00 92.50 93 LEU A O 1
ATOM 760 N N . PRO A 1 94 ? 13.725 -8.369 -13.744 1.00 91.31 94 PRO A N 1
ATOM 761 C CA . PRO A 1 94 ? 13.975 -7.913 -15.098 1.00 91.31 94 PRO A CA 1
ATOM 762 C C . PRO A 1 94 ? 12.762 -8.181 -15.992 1.00 91.31 94 PRO A C 1
ATOM 764 O O . PRO A 1 94 ? 12.205 -9.279 -15.991 1.00 91.31 94 PRO A O 1
ATOM 767 N N . VAL A 1 95 ? 12.389 -7.198 -16.805 1.00 91.75 95 VAL A N 1
ATOM 768 C CA . VAL A 1 95 ? 11.255 -7.274 -17.730 1.00 91.75 95 VAL A CA 1
ATOM 769 C C . VAL A 1 95 ? 11.674 -6.905 -19.149 1.00 91.75 95 VAL A C 1
ATOM 771 O O . VAL A 1 95 ? 12.604 -6.135 -19.386 1.00 91.75 95 VAL A O 1
ATOM 774 N N . GLN A 1 96 ? 10.992 -7.496 -20.121 1.00 89.06 96 GLN A N 1
ATOM 775 C CA . GLN A 1 96 ? 11.270 -7.327 -21.541 1.00 89.06 96 GLN A CA 1
ATOM 776 C C . GLN A 1 96 ? 10.410 -6.203 -22.125 1.00 89.06 96 GLN A C 1
ATOM 778 O O . GLN A 1 96 ? 9.305 -5.927 -21.658 1.00 89.06 96 GLN A O 1
ATOM 783 N N . LEU A 1 97 ? 10.923 -5.540 -23.160 1.00 88.25 97 LEU A N 1
ATOM 784 C CA . LEU A 1 97 ? 10.189 -4.512 -23.902 1.00 88.25 97 LEU A CA 1
ATOM 785 C C . LEU A 1 97 ? 9.118 -5.145 -24.795 1.00 88.25 97 LEU A C 1
ATOM 787 O O . LEU A 1 97 ? 9.312 -6.250 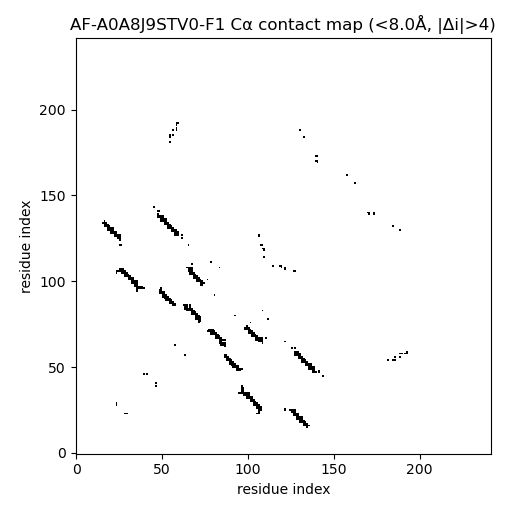-25.290 1.00 88.25 97 LEU A O 1
ATOM 791 N N . LYS A 1 98 ? 8.048 -4.390 -25.082 1.00 88.81 98 LYS A N 1
ATOM 792 C CA . LYS A 1 98 ? 6.903 -4.827 -25.910 1.00 88.81 98 LYS A CA 1
ATOM 793 C C . LYS A 1 98 ? 6.148 -6.043 -25.359 1.00 88.81 98 LYS A C 1
ATOM 795 O O . LYS A 1 98 ? 5.385 -6.657 -26.097 1.00 88.81 98 LYS A O 1
ATOM 800 N N . GLU A 1 99 ? 6.333 -6.346 -24.083 1.00 89.88 99 GLU A N 1
ATOM 801 C CA . GLU A 1 99 ? 5.671 -7.447 -23.398 1.00 89.88 99 GLU A CA 1
ATOM 802 C C . GLU A 1 99 ? 4.627 -6.923 -22.413 1.00 89.88 99 GLU A C 1
ATOM 804 O O . GLU A 1 99 ? 4.641 -5.759 -21.988 1.00 89.88 99 GLU A O 1
ATOM 809 N N . GLN A 1 100 ? 3.698 -7.805 -22.061 1.00 92.44 100 GLN A N 1
ATOM 810 C CA . GLN A 1 100 ? 2.708 -7.557 -21.023 1.00 92.44 100 GLN A CA 1
ATOM 811 C C . GLN A 1 100 ? 2.986 -8.436 -19.809 1.00 92.44 100 GLN A C 1
ATOM 813 O O . GLN A 1 100 ? 3.398 -9.588 -19.946 1.00 92.44 100 GLN A O 1
ATOM 818 N N . TYR A 1 101 ? 2.748 -7.879 -18.630 1.00 93.50 101 TYR A N 1
ATOM 819 C CA . TYR A 1 101 ? 2.916 -8.563 -17.358 1.00 93.50 101 TYR A CA 1
ATOM 820 C C . TYR A 1 101 ? 1.670 -8.360 -16.511 1.00 93.50 101 TYR A C 1
ATOM 822 O O . TYR A 1 101 ? 1.118 -7.259 -16.493 1.00 93.50 101 TYR A O 1
ATOM 830 N N . TRP A 1 102 ? 1.258 -9.395 -15.791 1.00 93.81 102 TRP A N 1
ATOM 831 C CA . TRP A 1 102 ? 0.227 -9.273 -14.767 1.00 93.81 102 TRP A CA 1
ATOM 832 C C . TRP A 1 102 ? 0.880 -9.334 -13.401 1.00 93.81 102 TRP A C 1
ATOM 834 O O . TRP A 1 102 ? 1.636 -10.258 -13.120 1.00 93.81 102 TRP A O 1
ATOM 844 N N . LEU A 1 103 ? 0.610 -8.333 -12.573 1.00 94.38 103 LEU A N 1
ATOM 845 C CA . LEU A 1 103 ? 0.974 -8.318 -11.163 1.00 94.38 103 LEU A CA 1
ATOM 846 C C . LEU A 1 103 ? -0.295 -8.584 -10.372 1.00 94.38 103 LEU A C 1
ATOM 848 O O . LEU A 1 103 ? -1.173 -7.723 -10.338 1.00 94.38 103 LEU A O 1
ATOM 852 N N . CYS A 1 104 ? -0.377 -9.753 -9.760 1.00 93.25 104 CYS A N 1
ATOM 853 C CA . CYS A 1 104 ? -1.556 -10.188 -9.034 1.00 93.25 104 CYS A CA 1
ATOM 854 C C . CYS A 1 104 ? -1.235 -10.372 -7.559 1.00 93.25 104 CYS A C 1
ATOM 856 O O . CYS A 1 104 ? -0.156 -10.846 -7.184 1.00 93.25 104 CYS A O 1
ATOM 858 N N . ILE A 1 105 ? -2.192 -9.987 -6.727 1.00 93.62 105 ILE A N 1
ATOM 859 C CA . ILE A 1 105 ? -2.179 -10.247 -5.299 1.00 93.62 105 ILE A CA 1
ATOM 860 C C . ILE A 1 105 ? -3.493 -10.897 -4.898 1.00 93.62 105 ILE A C 1
ATOM 862 O O . ILE A 1 105 ? -4.570 -10.414 -5.230 1.00 93.62 105 ILE A O 1
ATOM 866 N N . GLN A 1 106 ? -3.387 -12.007 -4.187 1.00 91.81 106 GLN A N 1
ATOM 867 C CA . GLN A 1 106 ? -4.505 -12.870 -3.883 1.00 91.81 106 GLN A CA 1
ATOM 868 C C . GLN A 1 106 ? -4.510 -13.225 -2.406 1.00 91.81 106 GLN A C 1
ATOM 870 O O . GLN A 1 106 ? -3.473 -13.495 -1.794 1.00 91.81 106 GLN A O 1
ATOM 875 N N . ASN A 1 107 ? -5.706 -13.247 -1.839 1.00 91.31 107 ASN A N 1
ATOM 876 C CA . ASN A 1 107 ? -5.954 -13.723 -0.492 1.00 91.31 107 ASN A CA 1
ATOM 877 C C . ASN A 1 107 ? -6.409 -15.187 -0.548 1.00 91.31 107 ASN A C 1
ATOM 879 O O . ASN A 1 107 ? -7.567 -15.507 -0.286 1.00 91.31 107 ASN A O 1
ATOM 883 N N . SER A 1 108 ? -5.519 -16.066 -1.006 1.00 85.19 108 SER A N 1
ATOM 884 C CA . SER A 1 108 ? -5.771 -17.499 -1.129 1.00 85.19 108 SER A CA 1
ATOM 885 C C . SER A 1 108 ? -4.446 -18.265 -1.243 1.00 85.19 108 SER A C 1
ATOM 887 O O . SER A 1 108 ? -3.429 -17.743 -1.703 1.00 85.19 108 SER A O 1
ATOM 889 N N . SER A 1 109 ? -4.456 -19.535 -0.839 1.00 75.31 109 SER A N 1
ATOM 890 C CA . SER A 1 109 ? -3.315 -20.443 -1.011 1.00 75.31 109 SER A CA 1
ATOM 891 C C . SER A 1 109 ? -3.259 -21.081 -2.404 1.00 75.31 109 SER A C 1
ATOM 893 O O . SER A 1 109 ? -2.295 -21.795 -2.694 1.00 75.31 109 SER A O 1
ATOM 895 N N . HIS A 1 110 ? -4.265 -20.831 -3.248 1.00 77.25 110 HIS A N 1
ATOM 896 C CA . HIS A 1 110 ? -4.384 -21.376 -4.593 1.00 77.25 110 HIS A CA 1
ATOM 897 C C . HIS A 1 110 ? -3.541 -20.541 -5.554 1.00 77.25 110 HIS A C 1
ATOM 899 O O . HIS A 1 110 ? -3.894 -19.411 -5.872 1.00 77.25 110 HIS A O 1
ATOM 905 N N . GLY A 1 111 ? -2.400 -21.074 -5.991 1.00 70.88 111 GLY A N 1
ATOM 906 C CA . GLY A 1 111 ? -1.592 -20.409 -7.003 1.00 70.88 111 GLY A CA 1
ATOM 907 C C . GLY A 1 111 ? -2.158 -20.580 -8.416 1.00 70.88 111 GLY A C 1
ATOM 908 O O . GLY A 1 111 ? -2.950 -21.489 -8.661 1.00 70.88 111 GLY A O 1
ATOM 909 N N . PRO A 1 112 ? -1.675 -19.788 -9.388 1.00 68.81 112 PRO A N 1
ATOM 910 C CA . PRO A 1 112 ? -2.028 -19.943 -10.806 1.00 68.81 112 PRO A CA 1
ATOM 911 C C . PRO A 1 112 ? -1.624 -21.309 -11.401 1.00 68.81 112 PRO A C 1
ATOM 913 O O . PRO A 1 112 ? -2.089 -21.684 -12.466 1.00 68.81 112 PRO A O 1
ATOM 916 N N . GLU A 1 113 ? -0.766 -22.086 -10.733 1.00 69.38 113 GLU A N 1
ATOM 917 C CA . GLU A 1 113 ? -0.394 -23.443 -11.169 1.00 69.38 113 GLU A CA 1
ATOM 918 C C . GLU A 1 113 ? -1.288 -24.541 -10.557 1.00 69.38 113 GLU A C 1
ATOM 920 O O . GLU A 1 113 ? -1.218 -25.699 -10.971 1.00 69.38 113 GLU A O 1
ATOM 925 N N . ASP A 1 114 ? -2.152 -24.194 -9.598 1.00 68.75 114 ASP A N 1
ATOM 926 C CA . ASP A 1 114 ? -2.855 -25.150 -8.736 1.00 68.75 114 ASP A CA 1
ATOM 927 C C . ASP A 1 114 ? -4.287 -25.481 -9.218 1.00 68.75 114 ASP A C 1
ATOM 929 O O . ASP A 1 114 ? -5.034 -26.137 -8.493 1.00 68.75 114 ASP A O 1
ATOM 933 N N . HIS A 1 115 ? -4.652 -25.128 -10.464 1.00 60.44 115 HIS A N 1
ATOM 934 C CA . HIS A 1 115 ? -5.996 -25.236 -11.084 1.00 60.44 115 HIS A CA 1
ATOM 935 C C . HIS A 1 115 ? -6.725 -26.597 -10.978 1.00 60.44 115 HIS A C 1
ATOM 937 O O . HIS A 1 115 ? -7.895 -26.708 -11.350 1.00 60.44 115 HIS A O 1
ATOM 943 N N . HIS A 1 116 ? -6.050 -27.656 -10.534 1.00 57.12 116 HIS A N 1
ATOM 944 C CA . HIS A 1 116 ? -6.592 -29.014 -10.433 1.00 57.12 116 HIS A CA 1
ATOM 945 C C . HIS A 1 116 ? -6.718 -29.542 -9.001 1.00 57.12 116 HIS A C 1
ATOM 947 O O . HIS A 1 116 ? -7.168 -30.675 -8.818 1.00 57.12 116 HIS A O 1
ATOM 953 N N . LEU A 1 117 ? -6.321 -28.763 -7.995 1.00 61.00 117 LEU A N 1
ATOM 954 C CA . LEU A 1 117 ? -6.476 -29.130 -6.593 1.00 61.00 117 LEU A CA 1
ATOM 955 C C . LEU A 1 117 ? -7.809 -28.577 -6.078 1.00 61.00 117 LEU A C 1
ATOM 957 O O . LEU A 1 117 ? -8.141 -27.424 -6.351 1.00 61.00 117 LEU A O 1
ATOM 961 N N . GLU A 1 118 ? -8.581 -29.410 -5.368 1.00 59.59 118 GLU A N 1
ATOM 962 C CA . GLU A 1 118 ? -9.753 -28.954 -4.609 1.00 59.59 118 GLU A CA 1
ATOM 963 C C . GLU A 1 118 ? -9.346 -27.729 -3.788 1.00 59.59 118 GLU A C 1
ATOM 965 O O . GLU A 1 118 ? -8.290 -27.758 -3.152 1.00 59.59 118 GLU A O 1
ATOM 970 N N . GLU A 1 119 ? -10.139 -26.653 -3.862 1.00 57.06 119 GLU A N 1
ATOM 971 C CA . GLU A 1 119 ? -9.853 -25.398 -3.167 1.00 57.06 119 GLU A CA 1
ATOM 972 C C . GLU A 1 119 ? -9.550 -25.713 -1.694 1.00 57.06 119 GLU A C 1
ATOM 974 O O . GLU A 1 119 ? -10.440 -26.187 -0.980 1.00 57.06 119 GLU A O 1
ATOM 979 N N . PRO A 1 120 ? -8.298 -25.535 -1.231 1.00 58.66 120 PRO A N 1
ATOM 980 C CA . PRO A 1 120 ? -7.984 -25.765 0.167 1.00 58.66 120 PRO A CA 1
ATOM 981 C C . PRO A 1 120 ? -8.850 -24.829 1.009 1.00 58.66 120 PRO A C 1
ATOM 983 O O . PRO A 1 120 ? -9.001 -23.654 0.670 1.00 58.66 120 PRO A O 1
ATOM 986 N N . GLU A 1 121 ? -9.421 -25.348 2.101 1.00 57.16 121 GLU A N 1
ATOM 987 C CA . GLU A 1 121 ? -10.166 -24.526 3.053 1.00 57.16 121 GLU A CA 1
ATOM 988 C C . GLU A 1 121 ? -9.310 -23.311 3.427 1.00 57.16 121 GLU A C 1
ATOM 990 O O . GLU A 1 121 ? -8.203 -23.441 3.955 1.00 57.16 121 GLU A O 1
ATOM 995 N N . HIS A 1 122 ? -9.802 -22.114 3.116 1.00 64.44 122 HIS A N 1
ATOM 996 C CA . HIS A 1 122 ? -9.163 -20.875 3.524 1.00 64.44 122 HIS A CA 1
ATOM 997 C C . HIS A 1 122 ? -9.278 -20.772 5.039 1.00 64.44 122 HIS A C 1
ATOM 999 O O . HIS A 1 122 ? -10.296 -20.323 5.564 1.00 64.44 122 HIS A O 1
ATOM 1005 N N . GLU A 1 123 ? -8.205 -21.185 5.712 1.00 64.19 123 GLU A N 1
ATOM 1006 C CA . GLU A 1 123 ? -8.140 -21.496 7.146 1.00 64.19 123 GLU A CA 1
ATOM 1007 C C . GLU A 1 123 ? -8.779 -20.413 8.036 1.00 64.19 123 GLU A C 1
ATOM 1009 O O . GLU A 1 123 ? -9.433 -20.722 9.030 1.00 64.19 123 GLU A O 1
ATOM 1014 N N . ASP A 1 124 ? -8.681 -19.144 7.618 1.00 77.12 124 ASP A N 1
ATOM 1015 C CA . ASP A 1 124 ? -9.140 -18.000 8.408 1.00 77.12 124 ASP A CA 1
ATOM 1016 C C . ASP A 1 124 ? -10.419 -17.287 7.926 1.00 77.12 124 ASP A C 1
ATOM 1018 O O . ASP A 1 124 ? -11.050 -16.596 8.726 1.00 77.12 124 ASP A O 1
ATOM 1022 N N . GLY A 1 125 ? -10.783 -17.350 6.638 1.00 83.19 125 GLY A N 1
ATOM 1023 C CA . GLY A 1 125 ? -11.894 -16.562 6.063 1.00 83.19 125 GLY A CA 1
ATOM 1024 C C . GLY A 1 125 ? -11.841 -15.034 6.291 1.00 83.19 125 GLY A C 1
ATOM 1025 O O . GLY A 1 125 ? -12.876 -14.370 6.271 1.00 83.19 125 GLY A O 1
ATOM 1026 N N . ARG A 1 126 ? -10.660 -14.462 6.565 1.00 88.44 126 ARG A N 1
ATOM 1027 C CA . ARG A 1 126 ? -10.482 -13.037 6.912 1.00 88.44 126 ARG A CA 1
ATOM 1028 C C . ARG A 1 126 ? -10.134 -12.177 5.696 1.00 88.44 126 ARG A C 1
ATOM 1030 O O . ARG A 1 126 ? -9.264 -12.553 4.911 1.00 88.44 126 ARG A O 1
ATOM 1037 N N . THR A 1 127 ? -10.732 -10.990 5.623 1.00 90.69 127 THR A N 1
ATOM 1038 C CA . THR A 1 127 ? -10.326 -9.899 4.722 1.00 90.69 127 THR A CA 1
ATOM 1039 C C . THR A 1 127 ? -8.952 -9.352 5.128 1.00 90.69 127 THR A C 1
ATOM 1041 O O . THR A 1 127 ? -8.669 -9.195 6.320 1.00 90.69 127 THR A O 1
ATOM 1044 N N . ARG A 1 128 ? -8.097 -9.045 4.148 1.00 91.12 128 ARG A N 1
ATOM 1045 C CA . ARG A 1 128 ? -6.750 -8.486 4.344 1.00 91.12 128 ARG A CA 1
ATOM 1046 C C . ARG A 1 128 ? -6.615 -7.164 3.604 1.00 91.12 128 ARG A C 1
ATOM 1048 O O . ARG A 1 128 ? -6.894 -7.086 2.410 1.00 91.12 128 ARG A O 1
ATOM 1055 N N . ARG A 1 129 ? -6.141 -6.121 4.289 1.00 92.88 129 ARG A N 1
ATOM 1056 C CA . ARG A 1 129 ? -5.763 -4.865 3.631 1.00 92.88 129 ARG A CA 1
ATOM 1057 C C . ARG A 1 129 ? -4.282 -4.839 3.328 1.00 92.88 129 ARG A C 1
ATOM 1059 O O . ARG A 1 129 ? -3.463 -4.922 4.242 1.00 92.88 129 ARG A O 1
ATOM 1066 N N . VAL A 1 130 ? -3.943 -4.674 2.056 1.00 92.94 130 VAL A N 1
ATOM 1067 C CA . VAL A 1 130 ? -2.556 -4.692 1.588 1.00 92.94 130 VAL A CA 1
ATOM 1068 C C . VAL A 1 130 ? -2.226 -3.384 0.886 1.00 92.94 130 VAL A C 1
ATOM 1070 O O . VAL A 1 130 ? -2.975 -2.903 0.036 1.00 92.94 130 VAL A O 1
ATOM 1073 N N . GLY A 1 131 ? -1.099 -2.790 1.265 1.00 92.81 131 GLY A N 1
ATOM 1074 C CA . GLY A 1 131 ? -0.450 -1.741 0.495 1.00 92.81 131 GLY A CA 1
ATOM 1075 C C . GLY A 1 131 ? 0.419 -2.373 -0.585 1.00 92.81 131 GLY A C 1
ATOM 1076 O O . GLY A 1 131 ? 1.204 -3.265 -0.278 1.00 92.81 131 GLY A O 1
ATOM 1077 N N . LEU A 1 132 ? 0.279 -1.916 -1.827 1.00 93.06 132 LEU A N 1
ATOM 1078 C CA . LEU A 1 132 ? 1.094 -2.345 -2.963 1.00 93.06 132 LEU A CA 1
ATOM 1079 C C . LEU A 1 132 ? 1.664 -1.116 -3.666 1.00 93.06 132 LEU A C 1
ATOM 1081 O O . LEU A 1 132 ? 0.922 -0.200 -4.026 1.00 93.06 132 LEU A O 1
ATOM 1085 N N . ALA A 1 133 ? 2.970 -1.094 -3.886 1.00 92.69 133 ALA A N 1
ATOM 1086 C CA . ALA A 1 133 ? 3.643 -0.099 -4.701 1.00 92.69 133 ALA A CA 1
ATOM 1087 C C . ALA A 1 133 ? 4.482 -0.809 -5.755 1.00 92.69 133 ALA A C 1
ATOM 1089 O O . ALA A 1 133 ? 5.184 -1.773 -5.469 1.00 92.69 133 ALA A O 1
ATOM 1090 N N . TYR A 1 134 ? 4.411 -0.336 -6.993 1.00 92.56 134 TYR A N 1
ATOM 1091 C CA . TYR A 1 134 ? 5.230 -0.871 -8.070 1.00 92.56 134 TYR A CA 1
ATOM 1092 C C . TYR A 1 134 ? 5.651 0.224 -9.037 1.00 92.56 134 TYR A C 1
ATOM 1094 O O . TYR A 1 134 ? 5.004 1.269 -9.189 1.00 92.56 134 TYR A O 1
ATOM 1102 N N . ARG A 1 135 ? 6.764 -0.030 -9.717 1.00 90.50 135 ARG A N 1
ATOM 1103 C CA . ARG A 1 135 ? 7.396 0.921 -10.613 1.00 90.50 135 ARG A CA 1
ATOM 1104 C C . ARG A 1 135 ? 8.214 0.216 -11.673 1.00 90.50 135 ARG A C 1
ATOM 1106 O O . ARG A 1 135 ? 8.796 -0.839 -11.445 1.00 90.50 135 ARG A O 1
ATOM 1113 N N . LEU A 1 136 ? 8.247 0.842 -12.836 1.00 89.62 136 LEU A N 1
ATOM 1114 C CA . LEU A 1 136 ? 8.938 0.347 -14.007 1.00 89.62 136 LEU A CA 1
ATOM 1115 C C . LEU A 1 136 ? 10.078 1.314 -14.319 1.00 89.62 136 LEU A C 1
ATOM 1117 O O . LEU A 1 136 ? 9.825 2.443 -14.739 1.00 89.62 136 LEU A O 1
ATOM 1121 N N . GLU A 1 137 ? 11.311 0.889 -14.075 1.00 84.81 137 GLU A N 1
ATOM 1122 C CA . GLU A 1 137 ? 12.502 1.731 -14.206 1.00 84.81 137 GLU A CA 1
ATOM 1123 C C . GLU A 1 137 ? 13.549 1.037 -15.071 1.00 84.81 137 GLU A C 1
ATOM 1125 O O . GLU A 1 137 ? 13.626 -0.186 -15.127 1.00 84.81 137 GLU A O 1
ATOM 1130 N N . TYR A 1 138 ? 14.346 1.822 -15.789 1.00 83.00 138 TYR A N 1
ATOM 1131 C CA . TYR A 1 138 ? 15.518 1.287 -16.474 1.00 83.00 138 TYR A CA 1
ATOM 1132 C C . TYR A 1 138 ? 16.645 1.149 -15.457 1.00 83.00 138 TYR A C 1
ATOM 1134 O O . TYR A 1 138 ? 16.911 2.097 -14.722 1.00 83.00 138 TYR A O 1
ATOM 1142 N N . ASP A 1 139 ? 17.334 0.017 -15.445 1.00 78.19 139 ASP A N 1
ATOM 1143 C CA . ASP A 1 139 ? 18.487 -0.208 -14.587 1.00 78.19 139 ASP A CA 1
ATOM 1144 C C . ASP A 1 139 ? 19.634 0.720 -15.003 1.00 78.19 139 ASP A C 1
ATOM 1146 O O . ASP A 1 139 ? 20.272 0.538 -16.040 1.00 78.19 139 ASP A O 1
ATOM 1150 N N . HIS A 1 140 ? 19.861 1.762 -14.205 1.00 69.94 140 HIS A N 1
ATOM 1151 C CA . HIS A 1 140 ? 20.944 2.723 -14.419 1.00 69.94 140 HIS A CA 1
ATOM 1152 C C . HIS A 1 140 ? 22.283 2.223 -13.860 1.00 69.94 140 HIS A C 1
ATOM 1154 O O . HIS A 1 140 ? 23.309 2.855 -14.104 1.00 69.94 140 HIS A O 1
ATOM 1160 N N . ASN A 1 141 ? 22.283 1.099 -13.137 1.00 65.12 141 ASN A N 1
ATOM 1161 C CA . ASN A 1 141 ? 23.486 0.488 -12.580 1.00 65.12 141 ASN A CA 1
ATOM 1162 C C . ASN A 1 141 ? 24.162 -0.468 -13.570 1.00 65.12 141 ASN A C 1
ATOM 1164 O O . ASN A 1 141 ? 25.275 -0.929 -13.306 1.00 65.12 141 ASN A O 1
ATOM 1168 N N . GLN A 1 142 ? 23.528 -0.749 -14.716 1.00 62.94 142 GLN A N 1
ATOM 1169 C CA . GLN A 1 142 ? 24.152 -1.484 -15.807 1.00 62.94 142 GLN A CA 1
ATOM 1170 C C . GLN A 1 142 ? 25.339 -0.663 -16.328 1.00 62.94 142 GLN A C 1
ATOM 1172 O O . GLN A 1 142 ? 25.180 0.339 -17.023 1.00 62.94 142 GLN A O 1
ATOM 1177 N N . HIS A 1 143 ? 26.536 -1.093 -15.937 1.00 59.25 143 HIS A N 1
ATOM 1178 C CA . HIS A 1 143 ? 27.800 -0.544 -16.398 1.00 59.25 143 HIS A CA 1
ATOM 1179 C C . HIS A 1 143 ? 27.875 -0.763 -17.913 1.00 59.25 143 HIS A C 1
ATOM 1181 O O . HIS A 1 143 ? 28.140 -1.874 -18.381 1.00 59.25 143 HIS A O 1
ATOM 1187 N N . ASP A 1 144 ? 27.602 0.285 -18.684 1.00 55.72 144 ASP A N 1
ATOM 1188 C CA . ASP A 1 144 ? 28.045 0.331 -20.064 1.00 55.72 144 ASP A CA 1
ATOM 1189 C C . ASP A 1 144 ? 29.574 0.376 -19.982 1.00 55.72 144 ASP A C 1
ATOM 1191 O O . ASP A 1 144 ? 30.170 1.428 -19.756 1.00 55.72 144 ASP A O 1
ATOM 1195 N N . ASN A 1 145 ? 30.221 -0.783 -20.143 1.00 52.72 145 ASN A N 1
ATOM 1196 C CA . ASN A 1 145 ? 31.583 -0.836 -20.667 1.00 52.72 145 ASN A CA 1
ATOM 1197 C C . ASN A 1 145 ? 31.517 -0.317 -22.112 1.00 52.72 145 ASN A C 1
ATOM 1199 O O . ASN A 1 145 ? 31.722 -1.069 -23.064 1.00 52.72 145 ASN A O 1
ATOM 1203 N N . ASP A 1 146 ? 31.132 0.943 -22.295 1.00 54.44 146 ASP A N 1
ATOM 1204 C CA . ASP A 1 146 ? 31.362 1.653 -23.533 1.00 54.44 146 ASP A CA 1
ATOM 1205 C C . ASP A 1 146 ? 32.870 1.920 -23.538 1.00 54.44 146 ASP A C 1
ATOM 1207 O O . ASP A 1 146 ? 33.367 2.977 -23.148 1.00 54.44 146 ASP A O 1
ATOM 1211 N N . ASP A 1 147 ? 33.612 0.893 -23.964 1.00 52.41 147 ASP A N 1
ATOM 1212 C CA . ASP A 1 147 ? 34.840 1.054 -24.728 1.00 52.41 147 ASP A CA 1
ATOM 1213 C C . ASP A 1 147 ? 34.472 1.894 -25.962 1.00 52.41 147 ASP A C 1
ATOM 1215 O O . ASP A 1 147 ? 34.296 1.386 -27.074 1.00 52.41 147 ASP A O 1
ATOM 1219 N N . ASP A 1 148 ? 34.272 3.196 -25.755 1.00 53.31 148 ASP A N 1
ATOM 1220 C CA . ASP A 1 148 ? 34.190 4.168 -26.828 1.00 53.31 148 ASP A CA 1
ATOM 1221 C C . ASP A 1 148 ? 35.596 4.261 -27.422 1.00 53.31 148 ASP A C 1
ATOM 1223 O O . ASP A 1 148 ? 36.458 5.061 -27.037 1.00 53.31 148 ASP A O 1
ATOM 1227 N N . ASP A 1 149 ? 35.803 3.383 -28.398 1.00 52.09 149 ASP A N 1
ATOM 1228 C CA . ASP A 1 149 ? 36.828 3.395 -29.434 1.00 52.09 149 ASP A CA 1
ATOM 1229 C C . ASP A 1 149 ? 36.614 4.613 -30.363 1.00 52.09 149 ASP A C 1
ATOM 1231 O O . ASP A 1 149 ? 36.610 4.519 -31.591 1.00 52.09 149 ASP A O 1
ATOM 1235 N N . ASP A 1 150 ? 36.357 5.784 -29.770 1.00 51.31 150 ASP A N 1
ATOM 1236 C CA . ASP A 1 150 ? 36.157 7.034 -30.481 1.00 51.31 150 ASP A CA 1
ATOM 1237 C C . ASP A 1 150 ? 37.526 7.703 -30.618 1.00 51.31 150 ASP A C 1
ATOM 1239 O O . ASP A 1 150 ? 38.044 8.408 -29.747 1.00 51.31 150 ASP A O 1
ATOM 1243 N N . ASN A 1 151 ? 38.156 7.377 -31.742 1.00 52.78 151 ASN A N 1
ATOM 1244 C CA . ASN A 1 151 ? 39.504 7.741 -32.166 1.00 52.78 151 ASN A CA 1
ATOM 1245 C C . ASN A 1 151 ? 39.617 9.241 -32.532 1.00 52.78 151 ASN A C 1
ATOM 1247 O O . ASN A 1 151 ? 40.226 9.611 -33.538 1.00 52.78 151 ASN A O 1
ATOM 1251 N N . ASN A 1 152 ? 38.977 10.121 -31.754 1.00 55.00 152 ASN A N 1
ATOM 1252 C CA . ASN A 1 152 ? 38.909 11.554 -32.005 1.00 55.00 152 ASN A CA 1
ATOM 1253 C C . ASN A 1 152 ? 39.629 12.328 -30.888 1.00 55.00 152 ASN A C 1
ATOM 1255 O O . ASN A 1 152 ? 39.121 12.555 -29.789 1.00 55.00 152 ASN A O 1
ATOM 1259 N N . ASN A 1 153 ? 40.869 12.708 -31.193 1.00 55.00 153 ASN A N 1
ATOM 1260 C CA . ASN A 1 153 ? 41.905 13.211 -30.286 1.00 55.00 153 ASN A CA 1
ATOM 1261 C C . ASN A 1 153 ? 41.659 14.619 -29.708 1.00 55.00 153 ASN A C 1
ATOM 1263 O O . ASN A 1 153 ? 42.557 15.448 -29.785 1.00 55.00 153 ASN A O 1
ATOM 1267 N N . ASN A 1 154 ? 40.490 14.931 -29.139 1.00 56.75 154 ASN A N 1
ATOM 1268 C CA . ASN A 1 154 ? 40.271 16.247 -28.514 1.00 56.75 154 ASN A CA 1
ATOM 1269 C C . ASN A 1 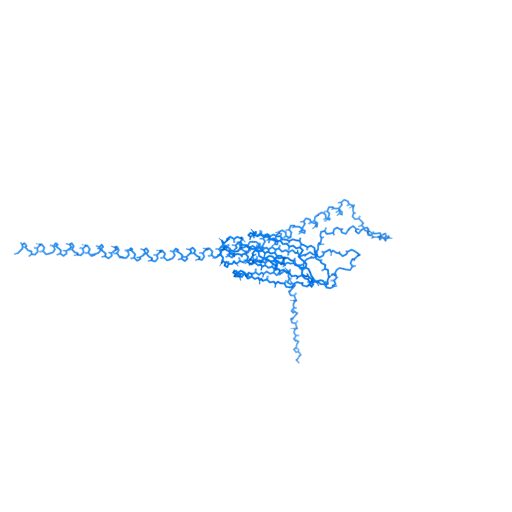154 ? 39.343 16.273 -27.288 1.00 56.75 154 ASN A C 1
ATOM 1271 O O . ASN A 1 154 ? 38.946 17.357 -26.862 1.00 56.75 154 ASN A O 1
ATOM 1275 N N . HIS A 1 155 ? 39.031 15.137 -26.661 1.00 54.84 155 HIS A N 1
ATOM 1276 C CA . HIS A 1 155 ? 38.414 15.174 -25.333 1.00 54.84 155 HIS A CA 1
ATOM 1277 C C . HIS A 1 155 ? 39.496 15.072 -24.258 1.00 54.84 155 HIS A C 1
ATOM 1279 O O . HIS A 1 155 ? 40.296 14.136 -24.253 1.00 54.84 155 HIS A O 1
ATOM 1285 N N . HIS A 1 156 ? 39.530 16.037 -23.338 1.00 56.22 156 HIS A N 1
ATOM 1286 C CA . HIS A 1 156 ? 40.358 15.968 -22.137 1.00 56.22 156 HIS A CA 1
ATOM 1287 C C . HIS A 1 156 ? 39.889 14.742 -21.336 1.00 56.22 156 HIS A C 1
ATOM 1289 O O . HIS A 1 156 ? 38.851 14.788 -20.676 1.00 56.22 156 HIS A O 1
ATOM 1295 N N . ARG A 1 157 ? 40.571 13.600 -21.505 1.00 60.56 157 ARG A N 1
ATOM 1296 C CA . ARG A 1 157 ? 40.297 12.378 -20.748 1.00 60.56 157 ARG A CA 1
ATOM 1297 C C . ARG A 1 157 ? 40.685 12.665 -19.305 1.00 60.56 157 ARG A C 1
ATOM 1299 O O . ARG A 1 157 ? 41.852 12.928 -19.017 1.00 60.56 157 ARG A O 1
ATOM 1306 N N . LEU A 1 158 ? 39.700 12.641 -18.410 1.00 66.81 158 LEU A N 1
ATOM 1307 C CA . LEU A 1 158 ? 39.974 12.576 -16.980 1.00 66.81 158 LEU A CA 1
ATOM 1308 C C . LEU A 1 158 ? 40.879 11.359 -16.724 1.00 66.81 158 LEU A C 1
ATOM 1310 O O . LEU A 1 158 ? 40.744 10.358 -17.436 1.00 66.81 158 LEU A O 1
ATOM 1314 N N . PRO A 1 159 ? 41.792 11.412 -15.745 1.00 78.62 159 PRO A N 1
ATOM 1315 C CA . PRO A 1 159 ? 42.554 10.235 -15.346 1.00 78.62 159 PRO A CA 1
ATOM 1316 C C . PRO A 1 159 ? 41.609 9.051 -15.111 1.00 78.62 159 PRO A C 1
ATOM 1318 O O . PRO A 1 159 ? 40.534 9.234 -14.541 1.00 78.62 159 PRO A O 1
ATOM 1321 N N . GLN A 1 160 ? 41.997 7.855 -15.555 1.00 77.06 160 GLN A N 1
ATOM 1322 C CA . GLN A 1 160 ? 41.180 6.635 -15.462 1.00 77.06 160 GLN A CA 1
ATOM 1323 C C . GLN A 1 160 ? 40.648 6.389 -14.036 1.00 77.06 160 GLN A C 1
ATOM 1325 O O . GLN A 1 160 ? 39.495 6.016 -13.865 1.00 77.06 160 GLN A O 1
ATOM 1330 N N . GLU A 1 161 ? 41.455 6.707 -13.023 1.00 76.44 161 GLU A N 1
ATOM 1331 C CA . GLU A 1 161 ? 41.109 6.642 -11.596 1.00 76.44 161 GLU A CA 1
ATOM 1332 C C . GLU A 1 161 ? 39.946 7.573 -11.202 1.00 76.44 161 GLU A C 1
ATOM 1334 O O . GLU A 1 161 ? 39.084 7.215 -10.403 1.00 76.44 161 GLU A O 1
ATOM 1339 N N . VAL A 1 162 ? 39.867 8.767 -11.796 1.00 80.81 162 VAL A N 1
ATOM 1340 C CA . VAL A 1 162 ? 38.773 9.718 -11.535 1.00 80.81 162 VAL A CA 1
ATOM 1341 C C . VAL A 1 162 ? 37.472 9.235 -12.176 1.00 80.81 162 VAL A C 1
ATOM 1343 O O . VAL A 1 162 ? 36.400 9.452 -11.614 1.00 80.81 162 VAL A O 1
ATOM 1346 N N . GLN A 1 163 ? 37.553 8.575 -13.335 1.00 78.94 163 GLN A N 1
ATOM 1347 C CA . GLN A 1 163 ? 36.380 8.019 -14.015 1.00 78.94 163 GLN A CA 1
ATOM 1348 C C . GLN A 1 163 ? 35.798 6.847 -13.220 1.00 78.94 163 GLN A C 1
ATOM 1350 O O . GLN A 1 163 ? 34.617 6.887 -12.886 1.00 78.94 163 GLN A O 1
ATOM 1355 N N . SER A 1 164 ? 36.636 5.893 -12.793 1.00 78.44 164 SER A N 1
ATOM 1356 C CA . SER A 1 164 ? 36.178 4.744 -12.002 1.00 78.44 164 SER A CA 1
ATOM 1357 C C . SER A 1 164 ? 35.507 5.159 -10.693 1.00 78.44 164 SER A C 1
ATOM 1359 O O . SER A 1 164 ? 34.463 4.619 -10.340 1.00 78.44 164 SER A O 1
ATOM 1361 N N . HIS A 1 165 ? 36.055 6.160 -9.996 1.00 83.69 165 HIS A N 1
ATOM 1362 C CA . HIS A 1 165 ? 35.417 6.688 -8.790 1.00 83.69 165 HIS A CA 1
ATOM 1363 C C . HIS A 1 165 ? 34.112 7.428 -9.090 1.00 83.69 165 HIS A C 1
ATOM 1365 O O . HIS A 1 165 ? 33.153 7.312 -8.334 1.00 83.69 165 HIS A O 1
ATOM 1371 N N . ALA A 1 166 ? 34.038 8.193 -10.182 1.00 81.06 166 ALA A N 1
ATOM 1372 C CA . ALA A 1 166 ? 32.797 8.861 -10.563 1.00 81.06 166 ALA A CA 1
ATOM 1373 C C . ALA A 1 166 ? 31.676 7.855 -10.870 1.00 81.06 166 ALA A C 1
ATOM 1375 O O . ALA A 1 166 ? 30.523 8.107 -10.519 1.00 81.06 166 ALA A O 1
ATOM 1376 N N . ASP A 1 167 ? 32.007 6.722 -11.487 1.00 79.75 167 ASP A N 1
ATOM 1377 C CA . ASP A 1 167 ? 31.045 5.659 -11.777 1.00 79.75 167 ASP A CA 1
ATOM 1378 C C . ASP A 1 167 ? 30.619 4.912 -10.510 1.00 79.75 167 ASP A C 1
ATOM 1380 O O . ASP A 1 167 ? 29.426 4.682 -10.309 1.00 79.75 167 ASP A O 1
ATOM 1384 N N . GLU A 1 168 ? 31.553 4.650 -9.595 1.00 84.50 168 GLU A N 1
ATOM 1385 C CA . GLU A 1 168 ? 31.255 4.126 -8.258 1.00 84.50 168 GLU A CA 1
ATOM 1386 C C . GLU A 1 168 ? 30.226 5.010 -7.528 1.00 84.50 168 GLU A C 1
ATOM 1388 O O . GLU A 1 168 ? 29.168 4.522 -7.122 1.00 84.50 168 GLU A O 1
ATOM 1393 N N . TRP A 1 169 ? 30.452 6.328 -7.461 1.00 84.06 169 TRP A N 1
ATOM 1394 C CA . TRP A 1 169 ? 29.515 7.261 -6.819 1.00 84.06 169 TRP A CA 1
ATOM 1395 C C . TRP A 1 169 ? 28.131 7.275 -7.472 1.00 84.06 169 TRP A C 1
ATOM 1397 O O . TRP A 1 169 ? 27.124 7.428 -6.779 1.00 84.06 169 TRP A O 1
ATOM 1407 N N . ARG A 1 170 ? 28.056 7.112 -8.799 1.00 80.62 170 ARG A N 1
ATOM 1408 C CA . ARG A 1 170 ? 26.773 7.047 -9.515 1.00 80.62 170 ARG A CA 1
ATOM 1409 C C . ARG A 1 170 ? 25.985 5.807 -9.127 1.00 80.62 170 ARG A C 1
ATOM 1411 O O . ARG A 1 170 ? 24.805 5.936 -8.810 1.00 80.62 170 ARG A O 1
ATOM 1418 N N . THR A 1 171 ? 26.634 4.645 -9.102 1.00 81.94 171 THR A N 1
ATOM 1419 C CA . THR A 1 171 ? 25.971 3.390 -8.715 1.00 81.94 171 THR A CA 1
ATOM 1420 C C . THR A 1 171 ? 25.485 3.439 -7.268 1.00 81.94 171 THR A C 1
ATOM 1422 O O . THR A 1 171 ? 24.328 3.131 -6.990 1.00 81.94 171 THR A O 1
ATOM 1425 N N . GLN A 1 172 ? 26.319 3.939 -6.351 1.00 87.69 172 GLN A N 1
ATOM 1426 C CA . GLN A 1 172 ? 25.943 4.093 -4.949 1.00 87.69 172 GLN A CA 1
ATOM 1427 C C . GLN A 1 172 ? 24.783 5.082 -4.771 1.00 87.69 172 GLN A C 1
ATOM 1429 O O . GLN A 1 172 ? 23.876 4.843 -3.975 1.00 87.69 172 GLN A O 1
ATOM 1434 N N . SER A 1 173 ? 24.780 6.185 -5.524 1.00 87.38 173 SER A N 1
ATOM 1435 C CA . SER A 1 173 ? 23.671 7.139 -5.503 1.00 87.38 173 SER A CA 1
ATOM 1436 C C . SER A 1 173 ? 22.366 6.518 -6.008 1.00 87.38 173 SER A C 1
ATOM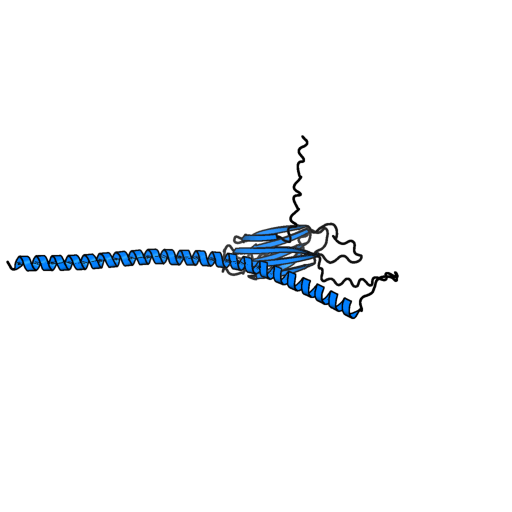 1438 O O . SER A 1 173 ? 21.311 6.844 -5.464 1.00 87.38 173 SER A O 1
ATOM 1440 N N . GLY A 1 174 ? 22.423 5.664 -7.036 1.00 82.38 174 GLY A N 1
ATOM 1441 C CA . GLY A 1 174 ? 21.259 4.953 -7.569 1.00 82.38 174 GLY A CA 1
ATOM 1442 C C . GLY A 1 174 ? 20.657 3.991 -6.545 1.00 82.38 174 GLY A C 1
ATOM 1443 O O . GLY A 1 174 ? 19.473 4.087 -6.231 1.00 82.38 174 GLY A O 1
ATOM 1444 N N . ASP A 1 175 ? 21.489 3.140 -5.943 1.00 82.94 175 ASP A N 1
ATOM 1445 C CA . ASP A 1 175 ? 21.049 2.175 -4.927 1.00 82.94 175 ASP A CA 1
ATOM 1446 C C . ASP A 1 175 ? 20.424 2.859 -3.698 1.00 82.94 175 ASP A C 1
ATOM 1448 O O . ASP A 1 175 ? 19.333 2.491 -3.259 1.00 82.94 175 ASP A O 1
ATOM 1452 N N . ILE A 1 176 ? 21.054 3.920 -3.179 1.00 88.94 176 ILE A N 1
ATOM 1453 C CA . ILE A 1 176 ? 20.511 4.678 -2.040 1.00 88.94 176 ILE A CA 1
ATOM 1454 C C . ILE A 1 176 ? 19.152 5.292 -2.385 1.00 88.94 176 ILE A C 1
ATOM 1456 O O . ILE A 1 176 ? 18.240 5.276 -1.557 1.00 88.94 176 ILE A O 1
ATOM 1460 N N . HIS A 1 177 ? 19.007 5.845 -3.589 1.00 85.50 177 HIS A N 1
ATOM 1461 C CA . HIS A 1 177 ? 17.751 6.448 -4.030 1.00 85.50 177 HIS A CA 1
ATOM 1462 C C . HIS A 1 177 ? 16.618 5.421 -4.073 1.00 85.50 177 HIS A C 1
ATOM 1464 O O . HIS A 1 177 ? 15.512 5.690 -3.594 1.00 85.50 177 HIS A O 1
ATOM 1470 N N . ASP A 1 178 ? 16.903 4.218 -4.562 1.00 82.12 178 ASP A N 1
ATOM 1471 C CA . ASP A 1 178 ? 15.919 3.143 -4.625 1.00 82.12 178 ASP A CA 1
ATOM 1472 C C . ASP A 1 178 ? 15.566 2.600 -3.238 1.00 82.12 178 ASP A C 1
ATOM 1474 O O . ASP A 1 178 ? 14.393 2.359 -2.938 1.00 82.12 178 ASP A O 1
ATOM 1478 N N . GLN A 1 179 ? 16.559 2.444 -2.361 1.00 85.62 179 GLN A N 1
ATOM 1479 C CA . GLN A 1 179 ? 16.330 2.074 -0.964 1.00 85.62 179 GLN A CA 1
ATOM 1480 C C . GLN A 1 179 ? 15.489 3.127 -0.240 1.00 85.62 179 GLN A C 1
ATOM 1482 O O . GLN A 1 179 ? 14.550 2.778 0.474 1.00 85.62 179 GLN A O 1
ATOM 1487 N N . PHE A 1 180 ? 15.768 4.414 -0.454 1.00 89.88 180 PHE A N 1
ATOM 1488 C CA . PHE A 1 180 ? 14.998 5.506 0.133 1.00 89.88 180 PHE A CA 1
ATOM 1489 C C . PHE A 1 180 ? 13.540 5.489 -0.333 1.00 89.88 180 PHE A C 1
ATOM 1491 O O . PHE A 1 180 ? 12.629 5.660 0.476 1.00 89.88 180 PHE A O 1
ATOM 1498 N N . ARG A 1 181 ? 13.303 5.233 -1.623 1.00 84.31 181 ARG A N 1
ATOM 1499 C CA . ARG A 1 181 ? 11.952 5.102 -2.185 1.00 84.31 181 ARG A CA 1
ATOM 1500 C C . ARG A 1 181 ? 11.196 3.916 -1.581 1.00 84.31 181 ARG A C 1
ATOM 1502 O O . ARG A 1 181 ? 10.046 4.091 -1.192 1.00 84.31 181 ARG A O 1
ATOM 1509 N N . ASN A 1 182 ? 11.843 2.761 -1.423 1.00 83.81 182 ASN A N 1
ATOM 1510 C CA . ASN A 1 182 ? 11.243 1.603 -0.749 1.00 83.81 182 ASN A CA 1
ATOM 1511 C C . ASN A 1 182 ? 10.906 1.913 0.725 1.00 83.81 182 ASN A C 1
ATOM 1513 O O . ASN A 1 182 ? 9.795 1.672 1.196 1.00 83.81 182 ASN A O 1
ATOM 1517 N N . LEU A 1 183 ? 11.831 2.553 1.449 1.00 88.62 183 LEU A N 1
ATOM 1518 C CA . LEU A 1 183 ? 11.585 2.996 2.825 1.00 88.62 183 LEU A CA 1
ATOM 1519 C C . LEU A 1 183 ? 10.420 3.986 2.912 1.00 88.62 183 LEU A C 1
ATOM 1521 O O . LEU A 1 183 ? 9.613 3.902 3.838 1.00 88.62 183 LEU A O 1
ATOM 1525 N N . GLN A 1 184 ? 10.303 4.901 1.949 1.00 89.44 184 GLN A N 1
ATOM 1526 C CA . GLN A 1 184 ? 9.182 5.828 1.873 1.00 89.44 184 GLN A CA 1
ATOM 1527 C C . GLN A 1 184 ? 7.855 5.080 1.686 1.00 89.44 184 GLN A C 1
ATOM 1529 O O . GLN A 1 184 ? 6.895 5.390 2.397 1.00 89.44 184 GLN A O 1
ATOM 1534 N N . SER A 1 185 ? 7.803 4.091 0.785 1.00 84.50 185 SER A N 1
ATOM 1535 C CA . SER A 1 185 ? 6.614 3.250 0.609 1.00 84.50 185 SER A CA 1
ATOM 1536 C C . SER A 1 185 ? 6.200 2.598 1.924 1.00 84.50 185 SER A C 1
ATOM 1538 O O . SER A 1 185 ? 5.063 2.762 2.378 1.00 84.50 185 SER A O 1
ATOM 1540 N N . HIS A 1 186 ? 7.160 1.958 2.592 1.00 84.38 186 HIS A N 1
ATOM 1541 C CA . HIS A 1 186 ? 6.944 1.278 3.861 1.00 84.38 186 HIS A CA 1
ATOM 1542 C C . HIS A 1 186 ? 6.475 2.231 4.974 1.00 84.38 186 HIS A C 1
ATOM 1544 O O . HIS A 1 186 ? 5.532 1.930 5.708 1.00 84.38 186 HIS A O 1
ATOM 1550 N N . HIS A 1 187 ? 7.084 3.414 5.085 1.00 89.25 187 HIS A N 1
ATOM 1551 C CA . HIS A 1 187 ? 6.709 4.430 6.074 1.00 89.25 187 HIS A CA 1
ATOM 1552 C C . HIS A 1 187 ? 5.276 4.923 5.894 1.00 89.25 187 HIS A C 1
ATOM 1554 O O . HIS A 1 187 ? 4.576 5.175 6.876 1.00 89.25 187 HIS A O 1
ATOM 1560 N N . GLU A 1 188 ? 4.815 5.069 4.656 1.00 86.50 188 GLU A N 1
ATOM 1561 C CA . GLU A 1 188 ? 3.438 5.478 4.410 1.00 86.50 188 GLU A CA 1
ATOM 1562 C C . GLU A 1 188 ? 2.440 4.389 4.818 1.00 86.50 188 GLU A C 1
ATOM 1564 O O . GLU A 1 188 ? 1.413 4.713 5.418 1.00 86.50 188 GLU A O 1
ATOM 1569 N N . TYR A 1 189 ? 2.759 3.111 4.598 1.00 85.12 189 TYR A N 1
ATOM 1570 C CA . TYR A 1 189 ? 1.932 2.003 5.091 1.00 85.12 189 TYR A CA 1
ATOM 1571 C C . TYR A 1 189 ? 1.893 1.960 6.619 1.00 85.12 189 TYR A C 1
ATOM 1573 O O . TYR A 1 189 ? 0.814 1.850 7.208 1.00 85.12 189 TYR A O 1
ATOM 1581 N N . LEU A 1 190 ? 3.041 2.154 7.275 1.00 85.62 190 LEU A N 1
ATOM 1582 C CA . LEU A 1 190 ? 3.114 2.261 8.733 1.00 85.62 190 LEU A CA 1
ATOM 1583 C C . LEU A 1 190 ? 2.293 3.434 9.267 1.00 85.62 190 LEU A C 1
ATOM 1585 O O . LEU A 1 190 ? 1.607 3.279 10.272 1.00 85.62 190 LEU A O 1
ATOM 1589 N N . LYS A 1 191 ? 2.303 4.580 8.581 1.00 90.56 191 LYS A N 1
ATOM 1590 C CA . LYS A 1 191 ? 1.510 5.753 8.964 1.00 90.56 191 LYS A CA 1
ATOM 1591 C C . LYS A 1 191 ? 0.008 5.483 8.873 1.00 90.56 191 LYS A C 1
ATOM 1593 O O . LYS A 1 191 ? -0.742 5.902 9.754 1.00 90.56 191 LYS A O 1
ATOM 1598 N N . VAL A 1 192 ? -0.442 4.788 7.826 1.00 88.50 192 VAL A N 1
ATOM 1599 C CA . VAL A 1 192 ? -1.851 4.378 7.691 1.00 88.50 192 VAL A CA 1
ATOM 1600 C C . VAL A 1 192 ? -2.229 3.411 8.812 1.00 88.50 192 VAL A C 1
ATOM 1602 O O . VAL A 1 192 ? -3.266 3.598 9.454 1.00 88.50 192 VAL A O 1
ATOM 1605 N N . ARG A 1 193 ? -1.370 2.428 9.098 1.00 86.94 193 ARG A N 1
ATOM 1606 C CA . ARG A 1 193 ? -1.574 1.476 10.192 1.00 86.94 193 ARG A CA 1
ATOM 1607 C C . ARG A 1 193 ? -1.632 2.175 11.554 1.00 86.94 193 ARG A C 1
ATOM 1609 O O . ARG A 1 193 ? -2.581 1.968 12.305 1.00 86.94 193 ARG A O 1
ATOM 1616 N N . GLU A 1 194 ? -0.682 3.060 11.854 1.00 90.06 194 GLU A N 1
ATOM 1617 C CA . GLU A 1 194 ? -0.649 3.848 13.094 1.00 90.06 194 GLU A CA 1
ATOM 1618 C C . GLU A 1 194 ? -1.904 4.712 13.239 1.00 90.06 194 GLU A C 1
ATOM 1620 O O . GLU A 1 194 ? -2.525 4.720 14.301 1.00 90.06 194 GLU A O 1
ATOM 1625 N N . SER A 1 195 ? -2.322 5.393 12.167 1.00 89.69 195 SER A N 1
ATOM 1626 C CA . SER A 1 195 ? -3.555 6.183 12.162 1.00 89.69 195 SER A CA 1
ATOM 1627 C C . SER A 1 195 ? -4.772 5.328 12.518 1.00 89.69 195 SER A C 1
ATOM 1629 O O . SER A 1 195 ? -5.636 5.785 13.267 1.00 89.69 195 SER A O 1
ATOM 1631 N N . ASN A 1 196 ? -4.844 4.096 12.007 1.00 86.56 196 ASN A N 1
ATOM 1632 C CA . ASN A 1 196 ? -5.939 3.178 12.301 1.00 86.56 196 ASN A CA 1
ATOM 1633 C C . ASN A 1 196 ? -5.903 2.699 13.762 1.00 86.56 196 ASN A C 1
ATOM 1635 O O . ASN A 1 196 ? -6.908 2.786 14.468 1.00 86.56 196 ASN A O 1
ATOM 1639 N N . HIS A 1 197 ? -4.736 2.273 14.261 1.00 86.75 197 HIS A N 1
ATOM 1640 C CA . HIS A 1 197 ? -4.587 1.879 15.668 1.00 86.75 197 HIS A CA 1
ATOM 1641 C C . HIS A 1 197 ? -4.900 3.017 16.627 1.00 86.75 197 HIS A C 1
ATOM 1643 O O . HIS A 1 197 ? -5.563 2.805 17.643 1.00 86.75 197 HIS A O 1
ATOM 1649 N N . ARG A 1 198 ? -4.455 4.232 16.303 1.00 91.75 198 ARG A N 1
ATOM 1650 C CA . ARG A 1 198 ? -4.730 5.413 17.111 1.00 91.75 198 ARG A CA 1
ATOM 1651 C C . ARG A 1 198 ? -6.224 5.717 17.158 1.00 91.75 198 ARG A C 1
ATOM 1653 O O . ARG A 1 198 ? -6.739 5.944 18.247 1.00 91.75 198 ARG A O 1
ATOM 1660 N N . ALA A 1 199 ? -6.922 5.659 16.024 1.00 88.50 199 ALA A N 1
ATOM 1661 C CA . ALA A 1 199 ? -8.369 5.870 15.981 1.00 88.50 199 ALA A CA 1
ATOM 1662 C C . ALA A 1 199 ? -9.126 4.845 16.846 1.00 88.50 199 ALA A C 1
ATOM 1664 O O . ALA A 1 199 ? -10.018 5.211 17.611 1.00 88.50 199 ALA A O 1
ATOM 1665 N N . LEU A 1 200 ? -8.729 3.569 16.784 1.00 86.62 200 LEU A N 1
ATOM 1666 C CA . LEU A 1 200 ? -9.306 2.509 17.615 1.00 86.62 200 LEU A CA 1
ATOM 1667 C C . LEU A 1 200 ? -9.019 2.718 19.109 1.00 86.62 200 LEU A C 1
ATOM 1669 O O . LEU A 1 200 ? -9.911 2.558 19.943 1.00 86.62 200 LEU A O 1
ATOM 1673 N N . ALA A 1 201 ? -7.789 3.098 19.457 1.00 90.50 201 ALA A N 1
ATOM 1674 C CA . ALA A 1 201 ? -7.409 3.384 20.835 1.00 90.50 201 ALA A CA 1
ATOM 1675 C C . ALA A 1 201 ? -8.193 4.579 21.398 1.00 90.50 201 ALA A C 1
ATOM 1677 O O . ALA A 1 201 ? -8.759 4.484 22.487 1.00 90.50 201 ALA A O 1
ATOM 1678 N N . GLU A 1 202 ? -8.289 5.676 20.642 1.00 93.00 202 GLU A N 1
ATOM 1679 C CA . GLU A 1 202 ? -9.064 6.862 21.018 1.00 93.00 202 GLU A CA 1
ATOM 1680 C C . GLU A 1 202 ? -10.552 6.524 21.204 1.00 93.00 202 GLU A C 1
ATOM 1682 O O . GLU A 1 202 ? -11.148 6.920 22.209 1.00 93.00 202 GLU A O 1
ATOM 1687 N N . HIS A 1 203 ? -11.136 5.714 20.312 1.00 90.00 203 HIS A N 1
ATOM 1688 C CA . HIS A 1 203 ? -12.510 5.231 20.453 1.00 90.00 203 HIS A CA 1
ATOM 1689 C C . HIS A 1 203 ? -12.707 4.438 21.755 1.00 90.00 203 HIS A C 1
ATOM 1691 O O . HIS A 1 203 ? -13.606 4.749 22.539 1.00 90.00 203 HIS A O 1
ATOM 1697 N N . ASN A 1 204 ? -11.840 3.464 22.036 1.00 91.94 204 ASN A N 1
ATOM 1698 C CA . ASN A 1 204 ? -11.948 2.636 23.238 1.00 91.94 204 ASN A CA 1
ATOM 1699 C C . ASN A 1 204 ? -11.785 3.453 24.524 1.00 91.94 204 ASN A C 1
ATOM 1701 O O . ASN A 1 204 ? -12.591 3.315 25.446 1.00 91.94 204 ASN A O 1
ATOM 1705 N N . PHE A 1 205 ? -10.792 4.346 24.583 1.00 93.44 205 PHE A N 1
ATOM 1706 C CA . PHE A 1 205 ? -10.615 5.222 25.739 1.00 93.44 205 PHE A CA 1
ATOM 1707 C C . PHE A 1 205 ? -11.808 6.159 25.933 1.00 93.44 205 PHE A C 1
ATOM 1709 O O . PHE A 1 205 ? -12.237 6.358 27.069 1.00 93.44 205 PHE A O 1
ATOM 1716 N N . SER A 1 206 ? -12.388 6.685 24.850 1.00 93.12 206 SER A N 1
ATOM 1717 C CA . SER A 1 206 ? -13.573 7.544 24.936 1.00 93.12 206 SER A CA 1
ATOM 1718 C C . SER A 1 206 ? -14.793 6.797 25.488 1.00 93.12 206 SER A C 1
ATOM 1720 O O . SER A 1 206 ? -15.467 7.305 26.384 1.00 93.12 206 SER A O 1
ATOM 1722 N N . ALA A 1 207 ? -15.034 5.563 25.036 1.00 93.69 207 ALA A N 1
ATOM 1723 C CA . ALA A 1 207 ? -16.140 4.739 25.512 1.00 93.69 207 ALA A CA 1
ATOM 1724 C C . ALA A 1 207 ? -15.986 4.395 27.001 1.00 93.69 207 ALA A C 1
ATOM 1726 O O . ALA A 1 207 ? -16.939 4.531 27.771 1.00 93.69 207 ALA A O 1
ATOM 1727 N N . VAL A 1 208 ? -14.778 4.009 27.425 1.00 95.75 208 VAL A N 1
ATOM 1728 C CA . VAL A 1 208 ? -14.478 3.733 28.838 1.00 95.75 208 VAL A CA 1
ATOM 1729 C C . VAL A 1 208 ? -14.652 4.992 29.687 1.00 95.75 208 VAL A C 1
ATOM 1731 O O . VAL A 1 208 ? -15.259 4.923 30.750 1.00 95.75 208 VAL A O 1
ATOM 1734 N N . LEU A 1 209 ? -14.189 6.152 29.217 1.00 95.94 209 LEU A N 1
ATOM 1735 C CA . LEU A 1 209 ? -14.334 7.422 29.934 1.00 95.94 209 LEU A CA 1
ATOM 1736 C C . LEU A 1 209 ? -15.806 7.814 30.133 1.00 95.94 209 LEU A C 1
ATOM 1738 O O . LEU A 1 209 ? -16.181 8.284 31.205 1.00 95.94 209 LEU A O 1
ATOM 1742 N N . ILE A 1 210 ? -16.658 7.599 29.128 1.00 96.06 210 ILE A N 1
ATOM 1743 C CA . ILE A 1 210 ? -18.101 7.854 29.251 1.00 96.06 210 ILE A CA 1
ATOM 1744 C C . ILE A 1 210 ? -18.715 6.953 30.331 1.00 96.06 210 ILE A C 1
ATOM 1746 O O . ILE A 1 210 ? -19.482 7.433 31.168 1.00 96.06 210 ILE A O 1
ATOM 1750 N N . TRP A 1 211 ? -18.347 5.669 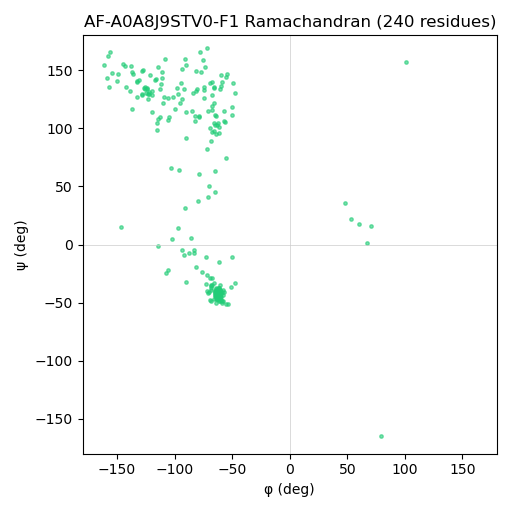30.356 1.00 96.81 211 TRP A N 1
ATOM 1751 C CA . TRP A 1 211 ? -18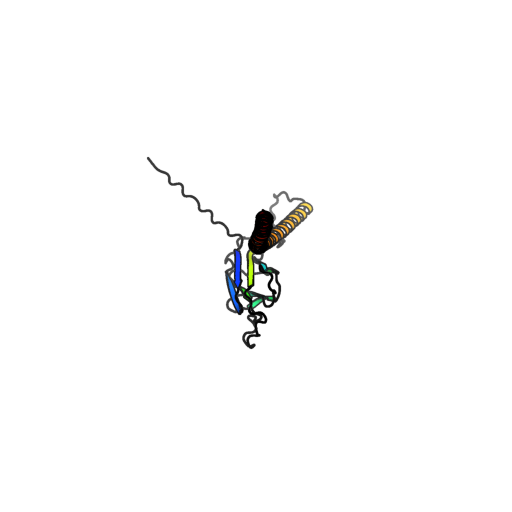.818 4.734 31.379 1.00 96.81 211 TRP A CA 1
ATOM 1752 C C . TRP A 1 211 ? -18.330 5.091 32.787 1.00 96.81 211 TRP A C 1
ATOM 1754 O O . TRP A 1 211 ? -19.128 5.064 33.723 1.00 96.81 211 TRP A O 1
ATOM 1764 N N . THR A 1 212 ? -17.068 5.494 32.953 1.00 96.31 212 THR A N 1
ATOM 1765 C CA . THR A 1 212 ? -16.539 5.886 34.271 1.00 96.31 212 THR A CA 1
ATOM 1766 C C . THR A 1 212 ? -17.165 7.182 34.785 1.00 96.31 212 THR A C 1
ATOM 1768 O O . THR A 1 212 ? -17.444 7.294 35.979 1.00 96.31 212 THR A O 1
ATOM 1771 N N . LEU A 1 213 ? -17.464 8.147 33.906 1.00 96.50 213 LEU A N 1
ATOM 1772 C CA . LEU A 1 213 ? -18.226 9.343 34.277 1.00 96.50 213 LEU A CA 1
ATOM 1773 C C . LEU A 1 213 ? -19.657 9.001 34.708 1.00 96.50 213 LEU A C 1
ATOM 1775 O O . LEU A 1 213 ? -20.153 9.574 35.681 1.00 96.50 213 LEU A O 1
ATOM 1779 N N . ALA A 1 214 ? -20.311 8.061 34.021 1.00 96.44 214 ALA A N 1
ATOM 1780 C CA . ALA A 1 214 ? -21.639 7.591 34.405 1.00 96.44 214 ALA A CA 1
ATOM 1781 C C . ALA A 1 214 ? -21.618 6.923 35.791 1.00 96.44 214 ALA A C 1
ATOM 1783 O O . ALA A 1 214 ? -22.450 7.243 36.643 1.00 96.44 214 ALA A O 1
ATOM 1784 N N . GLU A 1 215 ? -20.637 6.056 36.050 1.00 97.12 215 GLU A N 1
ATOM 1785 C CA . GLU A 1 215 ? -20.458 5.399 37.347 1.00 97.12 215 GLU A CA 1
ATOM 1786 C C . GLU A 1 215 ? -20.181 6.409 38.469 1.00 97.12 215 GLU A C 1
ATOM 1788 O O . GLU A 1 215 ? -20.850 6.384 39.504 1.00 97.12 215 GLU A O 1
ATOM 1793 N N . ALA A 1 216 ? -19.268 7.358 38.247 1.00 97.50 216 ALA A N 1
ATOM 1794 C CA . ALA A 1 216 ? -18.988 8.428 39.200 1.00 97.50 216 ALA A CA 1
ATOM 1795 C C . ALA A 1 216 ? -20.246 9.257 39.514 1.00 97.50 216 ALA A C 1
ATOM 1797 O O . ALA A 1 216 ? -20.491 9.605 40.673 1.00 97.50 216 ALA A O 1
ATOM 1798 N N . GLY A 1 217 ? -21.080 9.520 38.502 1.00 97.75 217 GLY A N 1
ATOM 1799 C CA . GLY A 1 217 ? -22.381 10.161 38.670 1.00 97.75 217 GLY A CA 1
ATOM 1800 C C . GLY A 1 217 ? -23.305 9.369 39.597 1.00 97.75 217 GLY A C 1
ATOM 1801 O O . GLY A 1 217 ? -23.844 9.930 40.552 1.00 97.75 217 GLY A O 1
ATOM 1802 N N . VAL A 1 218 ? -23.442 8.057 39.378 1.00 97.56 218 VAL A N 1
ATOM 1803 C CA . VAL A 1 218 ? -24.250 7.180 40.243 1.00 97.56 218 VAL A CA 1
ATOM 1804 C C . VAL A 1 218 ? -23.722 7.193 41.678 1.00 97.56 218 VAL A C 1
ATOM 1806 O O . VAL A 1 218 ? -24.499 7.419 42.609 1.00 97.56 218 VAL A O 1
ATOM 1809 N N . VAL A 1 219 ? -22.412 7.044 41.880 1.00 97.56 219 VAL A N 1
ATOM 1810 C CA . VAL A 1 219 ? -21.794 7.085 43.217 1.00 97.56 219 VAL A CA 1
ATOM 1811 C C . VAL A 1 219 ? -22.096 8.407 43.928 1.00 97.56 219 VAL A C 1
ATOM 1813 O O . VAL A 1 219 ? -22.485 8.405 45.099 1.00 97.56 219 VAL A O 1
ATOM 1816 N N . LEU A 1 220 ? -21.999 9.535 43.221 1.00 97.25 220 LEU A N 1
ATOM 1817 C CA . LEU A 1 220 ? -22.291 10.854 43.780 1.00 97.25 220 LEU A CA 1
ATOM 1818 C C . LEU A 1 220 ? -23.772 10.996 44.166 1.00 97.25 220 LEU A C 1
ATOM 1820 O O . LEU A 1 220 ? -24.077 11.509 45.244 1.00 97.25 220 LEU A O 1
ATOM 1824 N N . THR A 1 221 ? -24.697 10.478 43.350 1.00 96.88 221 THR A N 1
ATOM 1825 C CA . THR A 1 221 ? -26.132 10.482 43.695 1.00 96.88 221 THR A CA 1
ATOM 1826 C C . THR A 1 221 ? -26.434 9.652 44.942 1.00 96.88 221 THR A C 1
ATOM 1828 O O . THR A 1 221 ? -27.193 10.102 45.804 1.00 96.88 221 THR A O 1
ATOM 1831 N N . VAL A 1 222 ? -25.805 8.481 45.090 1.00 97.12 222 VAL A N 1
ATOM 1832 C CA . VAL A 1 222 ? -25.964 7.623 46.272 1.00 97.12 222 VAL A CA 1
ATOM 1833 C C . VAL A 1 222 ? -25.407 8.313 47.516 1.00 97.12 222 VAL A C 1
ATOM 1835 O O . VAL A 1 222 ? -26.083 8.341 48.544 1.00 97.12 222 VAL A O 1
ATOM 1838 N N . ALA A 1 223 ? -24.229 8.936 47.429 1.00 96.25 223 ALA A N 1
ATOM 1839 C CA . ALA A 1 223 ? -23.649 9.693 48.538 1.00 96.25 223 ALA A CA 1
ATOM 1840 C C . ALA A 1 223 ? -24.552 10.867 48.970 1.00 96.25 223 ALA A C 1
ATOM 1842 O O . ALA A 1 223 ? -24.808 11.057 50.161 1.00 96.25 223 ALA A O 1
ATOM 1843 N N . CYS A 1 224 ? -25.120 11.616 48.018 1.00 95.94 224 CYS A N 1
ATOM 1844 C CA . CYS A 1 224 ? -26.093 12.669 48.321 1.00 95.94 224 CYS A CA 1
ATOM 1845 C C . CYS A 1 224 ? -27.361 12.114 48.989 1.00 95.94 224 CYS A C 1
ATOM 1847 O O . CYS A 1 224 ? -27.838 12.685 49.975 1.00 95.94 224 CYS A O 1
ATOM 1849 N N . ALA A 1 225 ? -27.895 10.993 48.494 1.00 94.19 225 ALA A N 1
ATOM 1850 C CA . ALA A 1 225 ? -29.060 10.340 49.085 1.00 94.19 225 ALA A CA 1
ATOM 1851 C C . ALA A 1 225 ? -28.790 9.894 50.532 1.00 94.19 225 ALA A C 1
ATOM 1853 O O . ALA A 1 225 ? -29.634 10.107 51.404 1.00 94.19 225 ALA A O 1
ATOM 1854 N N . GLN A 1 226 ? -27.600 9.351 50.807 1.00 95.06 226 GLN A N 1
ATOM 1855 C CA . GLN A 1 226 ? -27.171 8.973 52.156 1.00 95.06 226 GLN A CA 1
ATOM 1856 C C . GLN A 1 226 ? -27.138 10.180 53.106 1.00 95.06 226 GLN A C 1
ATOM 1858 O O . GLN A 1 226 ? -27.685 10.105 54.208 1.00 95.06 226 GLN A O 1
ATOM 1863 N N . ILE A 1 227 ? -26.570 11.312 52.676 1.00 95.25 227 ILE A N 1
ATOM 1864 C CA . ILE A 1 227 ? -26.505 12.538 53.490 1.00 95.25 227 ILE A CA 1
ATOM 1865 C C . ILE A 1 227 ? -27.912 13.069 53.802 1.00 95.25 227 ILE A C 1
ATOM 1867 O O . ILE A 1 227 ? -28.220 13.387 54.954 1.00 95.25 227 ILE A O 1
ATOM 1871 N N . LEU A 1 228 ? -28.791 13.145 52.796 1.00 93.19 228 LEU A N 1
ATOM 1872 C CA . LEU A 1 228 ? -30.168 13.619 52.980 1.00 93.19 228 LEU A CA 1
ATOM 1873 C C . LEU A 1 228 ? -30.981 12.690 53.887 1.00 93.19 228 LEU A C 1
ATOM 1875 O O . LEU A 1 228 ? -31.748 13.166 54.728 1.00 93.19 228 LEU A O 1
ATOM 1879 N N . TYR A 1 229 ? -30.801 11.376 53.743 1.00 93.31 229 TYR A N 1
ATOM 1880 C CA . TYR A 1 229 ? -31.440 10.388 54.605 1.00 93.31 229 TYR A CA 1
ATOM 1881 C C . TYR A 1 229 ? -31.024 10.574 56.068 1.00 93.31 229 TYR A C 1
ATOM 1883 O O . TYR A 1 229 ? -31.888 10.667 56.944 1.00 93.31 229 TYR A O 1
ATOM 1891 N N . LEU A 1 230 ? -29.718 10.704 56.331 1.00 91.44 230 LEU A N 1
ATOM 1892 C CA . LEU A 1 230 ? -29.190 10.907 57.680 1.00 91.44 230 LEU A CA 1
ATOM 1893 C C . LEU A 1 230 ? -29.706 12.216 58.296 1.00 91.44 230 LEU A C 1
ATOM 1895 O O . LEU A 1 230 ? -30.164 12.229 59.440 1.00 91.44 230 LEU A O 1
ATOM 1899 N N . ARG A 1 231 ? -29.709 13.307 57.521 1.00 90.62 231 ARG A N 1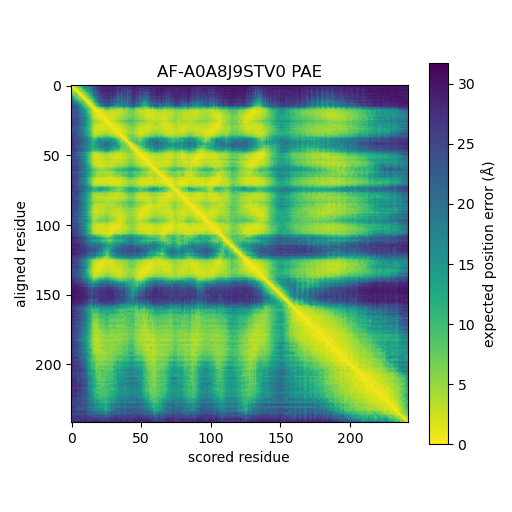
ATOM 1900 C CA . ARG A 1 231 ? -30.246 14.600 57.965 1.00 90.62 231 ARG A CA 1
ATOM 1901 C C . ARG A 1 231 ? -31.717 14.489 58.368 1.00 90.62 231 ARG A C 1
ATOM 1903 O O . ARG A 1 231 ? -32.095 14.924 59.453 1.00 90.62 231 ARG A O 1
ATOM 1910 N N . ARG A 1 232 ? -32.543 13.859 57.528 1.00 85.88 232 ARG A N 1
ATOM 1911 C CA . ARG A 1 232 ? -33.977 13.684 57.798 1.00 85.88 232 ARG A CA 1
ATOM 1912 C C . ARG A 1 232 ? -34.239 12.778 59.001 1.00 85.88 232 ARG A C 1
ATOM 1914 O O . ARG A 1 232 ? -35.223 12.974 59.714 1.00 85.88 232 ARG A O 1
ATOM 1921 N N . PHE A 1 233 ? -33.384 11.784 59.229 1.00 86.81 233 PHE A N 1
ATOM 1922 C CA . PHE A 1 233 ? -33.451 10.932 60.413 1.00 86.81 233 PHE A CA 1
ATOM 1923 C C . PHE A 1 233 ? -33.194 11.734 61.699 1.00 86.81 233 PHE A C 1
ATOM 1925 O O . PHE A 1 233 ? -33.992 11.648 62.633 1.00 86.81 233 PHE A O 1
ATOM 1932 N N . LEU A 1 234 ? -32.152 12.571 61.716 1.00 83.25 234 LEU A N 1
ATOM 1933 C CA . LEU A 1 234 ? -31.827 13.435 62.857 1.00 83.25 234 LEU A CA 1
ATOM 1934 C C . LEU A 1 234 ? -32.926 14.474 63.134 1.00 83.25 234 LEU A C 1
ATOM 1936 O O . LEU A 1 234 ? -33.334 14.646 64.283 1.00 83.25 234 LEU A O 1
ATOM 1940 N N . GLU A 1 235 ? -33.472 15.113 62.095 1.00 84.25 235 GLU A N 1
ATOM 1941 C CA . GLU A 1 235 ? -34.586 16.068 62.232 1.00 84.25 235 GLU A CA 1
ATOM 1942 C C . GLU A 1 235 ? -35.845 15.406 62.836 1.00 84.25 235 GLU A C 1
ATOM 1944 O O . GLU A 1 235 ? -36.508 15.984 63.704 1.00 84.25 235 GLU A O 1
ATOM 1949 N N . ARG A 1 236 ? -36.157 14.161 62.446 1.00 77.88 236 ARG A N 1
ATOM 1950 C CA . ARG A 1 236 ? -37.263 13.383 63.039 1.00 77.88 236 ARG A CA 1
ATOM 1951 C C . ARG A 1 236 ? -37.013 12.969 64.487 1.00 77.88 236 ARG A C 1
ATOM 1953 O O . ARG A 1 236 ? -37.964 12.876 65.253 1.00 77.88 236 ARG A O 1
ATOM 1960 N N . GLN A 1 237 ? -35.772 12.672 64.862 1.00 71.12 237 GLN A N 1
ATOM 1961 C CA . GLN A 1 237 ? -35.457 12.307 66.244 1.00 71.12 237 GLN A CA 1
ATOM 1962 C C . GLN A 1 237 ? -35.561 13.514 67.180 1.00 71.12 237 GLN A C 1
ATOM 1964 O O . GLN A 1 237 ? -36.144 13.399 68.255 1.00 71.12 237 GLN A O 1
ATOM 1969 N N . ASN A 1 238 ? -35.067 14.680 66.754 1.00 65.75 238 ASN A N 1
ATOM 1970 C CA . ASN A 1 238 ? -35.097 15.894 67.569 1.00 65.75 238 ASN A CA 1
ATOM 1971 C C . ASN A 1 238 ? -36.529 16.420 67.796 1.00 65.75 238 ASN A C 1
ATOM 1973 O O . ASN A 1 238 ? -36.857 16.891 68.878 1.00 65.75 238 ASN A O 1
ATOM 1977 N N . SER A 1 239 ? -37.412 16.272 66.804 1.00 62.75 239 SER A N 1
ATOM 1978 C CA . SER A 1 239 ? -38.837 16.639 66.911 1.00 62.75 239 SER A CA 1
ATOM 1979 C C . SER A 1 239 ? -39.674 15.693 67.780 1.00 62.75 239 SER A C 1
ATOM 1981 O O . SER A 1 239 ? -40.810 16.018 68.100 1.00 62.75 239 SER A O 1
ATOM 1983 N N . ARG A 1 240 ? -39.133 14.534 68.176 1.00 57.03 240 ARG A N 1
ATOM 1984 C CA . ARG A 1 240 ? -39.797 13.570 69.069 1.00 57.03 240 ARG A CA 1
ATOM 1985 C C . ARG A 1 240 ? -39.438 13.765 70.550 1.00 57.03 240 ARG A C 1
ATOM 1987 O O . ARG A 1 240 ? -39.969 13.039 71.383 1.00 57.03 240 ARG A O 1
ATOM 1994 N N . MET A 1 241 ? -38.514 14.682 70.858 1.00 56.22 241 MET A N 1
ATOM 1995 C CA . MET A 1 241 ? -38.064 15.014 72.220 1.00 56.22 241 MET A CA 1
ATOM 1996 C C . MET A 1 241 ? -38.660 16.323 72.777 1.00 56.22 241 MET A C 1
ATOM 1998 O O . MET A 1 241 ? -38.292 16.725 73.879 1.00 56.22 241 MET A O 1
ATOM 2002 N N . TYR A 1 242 ? -39.579 16.961 72.049 1.00 47.38 242 TYR A N 1
ATOM 2003 C CA . TYR A 1 242 ? -40.437 18.060 72.513 1.00 47.38 242 TYR A CA 1
ATOM 2004 C C . TYR A 1 242 ? -41.895 17.601 72.503 1.00 47.38 242 TYR A C 1
ATOM 2006 O O . TYR A 1 242 ? -42.657 18.075 73.373 1.00 47.38 242 TYR A O 1
#

Mean predicted aligned error: 12.2 Å

Nearest PDB structures (foldseek):
  5azw-assembly1_B  TM=8.005E-01  e=4.223E-07  Homo sapiens
  5azy-assembly3_A  TM=7.562E-01  e=3.731E-06  Rattus norvegicus
  5azy-assembly3_B  TM=7.404E-01  e=7.295E-06  Rattus norvegicus
  8ebb-assembly1_A  TM=6.434E-01  e=2.575E-03  Fusarium oxysporum f. sp. lycopersici
  8pdz-assembly1_R  TM=4.429E-01  e=4.501E-03  Bacillus paranthracis

Foldseek 3Di:
DDDDDDDDPPDPPPPQWDKDKDKAFAFRKDKDKDAAAQDQPDPDPDGFFKKKKKKKAWLDPDFLPAKKKWKAWAPVRHTPDIDGRDRMDIDIGTDDHRIMMMTMIGNANQDPVNVPDDGPPSVPSDIIIMMMIMGIDGPPLPDPPPPVPPVDPDDPDDPPVVVVVVSVVVNVVVVVVVVVVNVVSVVVSVVSSVVVVVVVVVVVVVVVVVVVVVVVVVVVVVVVVVVVVVVVVVVVVVVVVD

Solvent-accessible surface area (backbone atoms only — not comparable to full-atom values): 14291 Å² total; per-residue (Å²): 139,85,85,80,81,79,79,78,78,79,73,78,75,77,74,88,50,52,76,48,78,46,77,31,44,59,73,30,72,50,74,44,85,45,72,41,60,81,64,76,93,58,93,54,97,72,65,61,55,37,30,41,36,32,39,38,34,56,49,52,97,63,77,32,62,44,31,30,40,38,32,24,42,55,92,80,57,43,74,79,44,74,50,71,48,58,49,55,56,75,51,78,42,84,50,64,70,67,37,40,33,40,46,34,43,29,35,35,81,73,52,96,86,43,86,85,58,79,81,71,78,66,90,76,70,57,69,47,39,35,35,40,36,40,36,81,44,64,42,81,68,64,77,75,82,70,79,71,84,68,92,62,96,78,71,89,73,69,57,70,69,59,51,55,51,53,52,51,53,50,41,54,52,50,53,51,51,53,51,51,52,52,50,49,56,54,49,52,44,50,49,54,33,49,53,52,52,49,52,53,50,53,50,53,53,49,56,52,51,55,52,52,53,52,50,53,48,51,54,50,52,52,54,52,49,51,54,53,50,53,52,54,50,52,56,56,54,61,66,70,75,114